Protein AF-A0A1B6MMF2-F1 (afdb_monomer)

Secondary structure (DSSP, 8-state):
-TTSBPPHHHHHHHHH---HHHHHHHHHTGGG-S-----PPP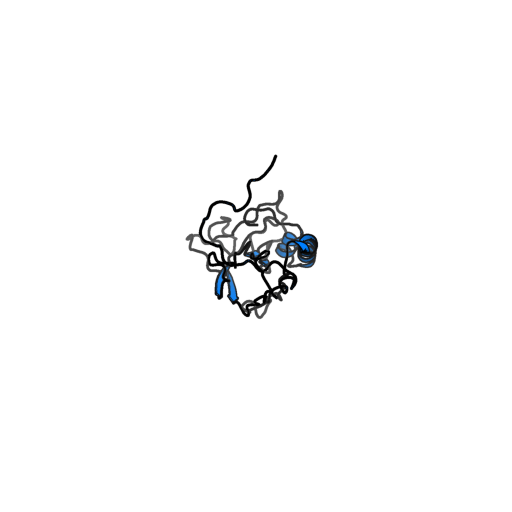-TT-TT----------SSS-EEEEEEE-SS-SSEEEEEEEEE-B-TTS-B--EEEEEE--EE-SSB---STTPPP-B-SSPPBPEE-BTTBS--TTSTT--TT-PPPPPSEEEEEE---------------SS----PPPPP----SS----

pLDDT: mean 89.86, std 12.4, range [49.12, 98.06]

Structure (mmCIF, N/CA/C/O backbone):
data_AF-A0A1B6MMF2-F1
#
_entry.id   AF-A0A1B6MMF2-F1
#
loop_
_atom_site.group_PDB
_atom_site.id
_atom_site.type_symbol
_atom_site.label_atom_id
_atom_site.label_alt_id
_atom_site.label_comp_id
_atom_site.label_asym_id
_atom_site.label_entity_id
_atom_site.label_seq_id
_atom_site.pdbx_PDB_ins_code
_atom_site.Cartn_x
_atom_site.Cartn_y
_atom_site.Cartn_z
_atom_site.occupancy
_atom_site.B_iso_or_equiv
_atom_site.auth_seq_id
_atom_site.auth_comp_id
_atom_site.auth_asym_id
_atom_site.auth_atom_id
_atom_site.pdbx_PDB_model_num
ATOM 1 N N . GLU A 1 1 ? -2.739 8.232 -0.745 1.00 89.31 1 GLU A N 1
ATOM 2 C CA . GLU A 1 1 ? -4.064 7.895 -1.320 1.00 89.31 1 GLU A CA 1
ATOM 3 C C . GLU A 1 1 ? -3.919 7.574 -2.804 1.00 89.31 1 GLU A C 1
ATOM 5 O O . GLU A 1 1 ? -2.879 7.888 -3.377 1.00 89.31 1 GLU A O 1
ATOM 10 N N . TYR A 1 2 ? -4.913 6.936 -3.425 1.00 92.19 2 TYR A N 1
ATOM 11 C CA . TYR A 1 2 ? -4.865 6.640 -4.862 1.00 92.19 2 TYR A CA 1
ATOM 12 C C . TYR A 1 2 ? -4.842 7.933 -5.686 1.00 92.19 2 TYR A C 1
ATOM 14 O O . TYR A 1 2 ? -5.643 8.829 -5.440 1.00 92.19 2 TYR A O 1
ATOM 22 N N . GLY A 1 3 ? -3.925 8.040 -6.651 1.00 94.31 3 GLY A N 1
ATOM 23 C CA . GLY A 1 3 ? -3.745 9.255 -7.452 1.00 94.31 3 GLY A CA 1
ATOM 24 C C . GLY A 1 3 ? -3.096 10.432 -6.710 1.00 94.31 3 GLY A C 1
ATOM 25 O O . GLY A 1 3 ? -2.927 11.494 -7.310 1.00 94.31 3 GLY A O 1
ATOM 26 N N . GLY A 1 4 ? -2.733 10.263 -5.435 1.00 96.25 4 GLY A N 1
ATOM 27 C CA . GLY A 1 4 ? -1.948 11.234 -4.674 1.00 96.25 4 GLY A CA 1
ATOM 28 C C . GLY A 1 4 ? -0.447 11.107 -4.945 1.00 96.25 4 GLY A C 1
ATOM 29 O O . GLY A 1 4 ? -0.007 10.194 -5.642 1.00 96.25 4 GLY A O 1
ATOM 30 N N . ILE A 1 5 ? 0.337 12.014 -4.367 1.00 97.56 5 ILE A N 1
ATOM 31 C CA . ILE A 1 5 ? 1.804 11.946 -4.368 1.00 97.56 5 ILE A CA 1
ATOM 32 C C . ILE A 1 5 ? 2.265 11.103 -3.173 1.00 97.56 5 ILE A C 1
ATOM 34 O O . ILE A 1 5 ? 1.681 11.195 -2.088 1.00 97.56 5 ILE A O 1
ATOM 38 N N . ALA A 1 6 ? 3.278 10.256 -3.362 1.00 97.56 6 ALA A N 1
ATOM 39 C CA . ALA A 1 6 ? 3.829 9.460 -2.270 1.00 97.56 6 ALA A CA 1
ATOM 40 C C . ALA A 1 6 ? 4.590 10.348 -1.271 1.00 97.56 6 ALA A C 1
ATOM 42 O O . ALA A 1 6 ? 5.395 11.184 -1.681 1.00 97.56 6 ALA A O 1
ATOM 43 N N . SER A 1 7 ? 4.349 10.154 0.033 1.00 97.62 7 SER A N 1
ATOM 44 C CA . SER A 1 7 ? 5.174 10.770 1.080 1.00 97.62 7 SER A CA 1
ATOM 45 C C . SER A 1 7 ? 6.604 10.236 1.020 1.00 97.62 7 SER A C 1
ATOM 47 O O . SER A 1 7 ? 6.851 9.170 0.450 1.00 97.62 7 SER A O 1
ATOM 49 N N . GLU A 1 8 ? 7.544 10.929 1.658 1.00 97.19 8 GLU A N 1
ATOM 50 C CA . GLU A 1 8 ? 8.933 10.463 1.722 1.00 97.19 8 GLU A CA 1
ATOM 51 C C . GLU A 1 8 ? 9.029 9.107 2.445 1.00 97.19 8 GLU A C 1
ATOM 53 O O . GLU A 1 8 ? 9.745 8.201 2.014 1.00 97.19 8 GLU A O 1
ATOM 58 N N . GLY A 1 9 ? 8.227 8.898 3.495 1.00 97.75 9 GLY A N 1
ATOM 59 C CA . GLY A 1 9 ? 8.100 7.601 4.149 1.00 97.75 9 GLY A CA 1
ATOM 60 C C . GLY A 1 9 ? 7.601 6.500 3.215 1.00 97.75 9 GLY A C 1
ATOM 61 O O . GLY A 1 9 ? 8.144 5.394 3.239 1.00 97.75 9 GLY A O 1
ATOM 62 N N . LEU A 1 10 ? 6.601 6.786 2.375 1.00 97.81 10 LEU A N 1
ATOM 63 C CA . LEU A 1 10 ? 6.088 5.821 1.403 1.00 97.81 10 LEU A CA 1
ATOM 64 C C . LEU A 1 10 ? 7.107 5.531 0.294 1.00 97.81 10 LEU A C 1
ATOM 66 O O . LEU A 1 10 ? 7.280 4.367 -0.061 1.00 97.81 10 LEU A O 1
ATOM 70 N N . ARG A 1 11 ? 7.825 6.548 -0.189 1.00 97.56 11 ARG A N 1
ATOM 71 C CA . ARG A 1 11 ? 8.933 6.396 -1.141 1.00 97.56 11 ARG A CA 1
ATOM 72 C C . ARG A 1 11 ? 9.997 5.432 -0.619 1.00 97.56 11 ARG A C 1
ATOM 74 O O . ARG A 1 11 ? 10.358 4.476 -1.295 1.00 97.56 11 ARG A O 1
ATOM 81 N N . HIS A 1 12 ? 10.441 5.610 0.626 1.00 97.56 12 HIS A N 1
ATOM 82 C CA . HIS A 1 12 ? 11.421 4.712 1.241 1.00 97.56 12 HIS A CA 1
ATOM 83 C C . HIS A 1 12 ? 10.936 3.264 1.388 1.00 97.56 12 HIS A C 1
ATOM 85 O O . HIS A 1 12 ? 11.752 2.336 1.341 1.00 97.56 12 HIS A O 1
ATOM 91 N N . VAL A 1 13 ? 9.631 3.058 1.580 1.00 97.62 13 VAL A N 1
ATOM 92 C CA . VAL A 1 13 ? 9.039 1.717 1.571 1.00 97.62 13 VAL A CA 1
ATOM 93 C C . VAL A 1 13 ? 9.035 1.144 0.159 1.00 97.62 13 VAL A C 1
ATOM 95 O O . VAL A 1 13 ? 9.402 -0.013 0.012 1.00 97.62 13 VAL A O 1
ATOM 98 N N . ALA A 1 14 ? 8.647 1.930 -0.844 1.00 97.69 14 ALA A N 1
ATOM 99 C CA . ALA A 1 14 ? 8.528 1.496 -2.233 1.00 97.69 14 ALA A CA 1
ATOM 100 C C . ALA A 1 14 ? 9.880 1.151 -2.882 1.00 97.69 14 ALA A C 1
ATOM 102 O O . ALA A 1 14 ? 9.973 0.132 -3.550 1.00 97.69 14 ALA A O 1
ATOM 103 N N . GLU A 1 15 ? 10.919 1.956 -2.644 1.00 97.06 15 GLU A N 1
ATOM 104 C CA . GLU A 1 15 ? 12.233 1.785 -3.289 1.00 97.06 15 GLU A CA 1
ATOM 105 C C . GLU A 1 15 ? 13.172 0.842 -2.515 1.00 97.06 15 GLU A C 1
ATOM 107 O O . GLU A 1 15 ? 14.072 0.227 -3.082 1.00 97.06 15 GLU A O 1
ATOM 112 N N . ARG A 1 16 ? 13.050 0.777 -1.179 1.00 95.19 16 ARG A N 1
ATOM 113 C CA . ARG A 1 16 ? 14.058 0.116 -0.316 1.00 95.19 16 ARG A CA 1
ATOM 114 C C . ARG A 1 16 ? 13.482 -0.835 0.725 1.00 95.19 16 ARG A C 1
ATOM 116 O O . ARG A 1 16 ? 14.239 -1.413 1.505 1.00 95.19 16 ARG A O 1
ATOM 123 N N . GLY A 1 17 ? 12.160 -0.923 0.843 1.00 95.12 17 GLY A N 1
ATOM 124 C CA . GLY A 1 17 ? 11.493 -1.719 1.875 1.00 95.12 17 GLY A CA 1
ATOM 125 C C . GLY A 1 17 ? 11.699 -1.188 3.299 1.00 95.12 17 GLY A C 1
ATOM 126 O O . GLY A 1 17 ? 11.394 -1.881 4.272 1.00 95.12 17 GLY A O 1
ATOM 127 N N . SER A 1 18 ? 12.221 0.034 3.459 1.00 96.00 18 SER A N 1
ATOM 128 C CA . SER A 1 18 ? 12.525 0.617 4.768 1.00 96.00 18 SER A CA 1
ATOM 129 C C . SER A 1 18 ? 11.293 1.295 5.362 1.00 96.00 18 SER A C 1
ATOM 131 O O . SER A 1 18 ? 10.867 2.352 4.908 1.00 96.00 18 SER A O 1
ATOM 133 N N . THR A 1 19 ? 10.741 0.730 6.438 1.00 96.06 19 THR A N 1
ATOM 134 C CA . THR A 1 19 ? 9.525 1.255 7.090 1.00 96.06 19 THR A CA 1
ATOM 135 C C . THR A 1 19 ? 9.792 2.344 8.126 1.00 96.06 19 THR A C 1
ATOM 137 O O . THR A 1 19 ? 8.852 2.934 8.652 1.00 96.06 19 THR A O 1
ATOM 140 N N . ARG A 1 20 ? 11.059 2.632 8.454 1.00 96.19 20 ARG A N 1
ATOM 141 C CA . ARG A 1 20 ? 11.416 3.493 9.594 1.00 96.19 20 ARG A CA 1
ATOM 142 C C . ARG A 1 20 ? 10.854 4.910 9.472 1.00 96.19 20 ARG A C 1
ATOM 144 O O . ARG A 1 20 ? 10.406 5.461 10.473 1.00 96.19 20 ARG A O 1
ATOM 151 N N . MET A 1 21 ? 10.910 5.503 8.279 1.00 97.50 21 MET A N 1
ATOM 152 C CA . MET A 1 21 ? 10.415 6.865 8.073 1.00 97.50 21 MET A CA 1
ATOM 153 C C . MET A 1 21 ? 8.887 6.905 8.071 1.00 97.50 21 MET A C 1
ATOM 155 O O . MET A 1 21 ? 8.316 7.703 8.807 1.00 97.50 21 MET A O 1
ATOM 159 N N . LEU A 1 22 ? 8.234 5.979 7.361 1.00 97.25 22 LEU A N 1
ATOM 160 C CA . LEU A 1 22 ? 6.774 5.866 7.369 1.00 97.25 22 LEU A CA 1
ATOM 161 C C . LEU A 1 22 ? 6.225 5.634 8.786 1.00 97.25 22 LEU A C 1
ATOM 163 O O . LEU A 1 22 ? 5.238 6.237 9.183 1.00 97.25 22 LEU A O 1
ATOM 167 N N . GLU A 1 23 ? 6.891 4.813 9.600 1.00 96.50 23 GLU A N 1
ATOM 168 C CA . GLU A 1 23 ? 6.517 4.627 11.007 1.00 96.50 23 GLU A CA 1
ATOM 169 C C . GLU A 1 23 ? 6.615 5.923 11.825 1.00 96.50 23 GLU A C 1
ATOM 171 O O . GLU A 1 23 ? 5.820 6.116 12.743 1.00 96.50 23 GLU A O 1
ATOM 176 N N . SER A 1 24 ? 7.570 6.804 11.518 1.00 97.38 24 SER A N 1
ATOM 177 C CA . SER A 1 24 ? 7.674 8.120 12.158 1.00 97.38 24 SER A CA 1
ATOM 178 C C . SER A 1 24 ? 6.546 9.054 11.716 1.00 97.38 24 SER A C 1
ATOM 180 O O . SER A 1 24 ? 5.945 9.689 12.577 1.00 97.38 24 SER A O 1
ATOM 182 N N . GLU A 1 25 ? 6.208 9.078 10.421 1.00 97.50 25 GLU A N 1
ATOM 183 C CA . GLU A 1 25 ? 5.071 9.844 9.877 1.00 97.50 25 GLU A CA 1
ATOM 184 C C . GLU A 1 25 ? 3.736 9.394 10.501 1.00 97.50 25 GLU A C 1
ATOM 186 O O . GLU A 1 25 ? 2.902 10.205 10.900 1.00 97.50 25 GLU A O 1
ATOM 191 N N . LEU A 1 26 ? 3.543 8.083 10.677 1.00 96.69 26 LEU A N 1
ATOM 192 C CA . LEU A 1 26 ? 2.351 7.549 11.341 1.00 96.69 26 LEU A CA 1
ATOM 193 C C . LEU A 1 26 ? 2.325 7.876 12.841 1.00 96.69 26 LEU A C 1
ATOM 195 O O . LEU A 1 26 ? 1.259 8.061 13.420 1.00 96.69 26 LEU A O 1
ATOM 199 N N . LYS A 1 27 ? 3.483 7.950 13.505 1.00 96.19 27 LYS A N 1
ATOM 200 C CA . LYS A 1 27 ? 3.549 8.337 14.923 1.00 96.19 27 LYS A CA 1
ATOM 201 C C . LYS A 1 27 ? 3.261 9.821 15.135 1.00 96.19 27 LYS A C 1
ATOM 203 O O . LYS A 1 27 ? 2.644 10.151 16.148 1.00 96.19 27 LYS A O 1
ATOM 208 N N . SER A 1 28 ? 3.668 10.700 14.215 1.00 96.88 28 SER A N 1
ATOM 209 C CA . SER A 1 28 ? 3.292 12.118 14.295 1.00 96.88 28 SER A CA 1
ATOM 210 C C . SER A 1 28 ? 1.781 12.312 14.181 1.00 96.88 28 SER A C 1
ATOM 212 O O . SER A 1 28 ? 1.234 13.154 14.880 1.00 96.88 28 SER A O 1
ATOM 214 N N . GLU A 1 29 ? 1.097 11.449 13.427 1.00 95.19 29 GLU A N 1
ATOM 215 C CA . GLU A 1 29 ? -0.366 11.439 13.280 1.00 95.19 29 GLU A CA 1
ATOM 216 C C . GLU A 1 29 ? -1.082 10.520 14.289 1.00 95.19 29 GLU A C 1
ATOM 218 O O . GLU A 1 29 ? -2.206 10.067 14.062 1.00 95.19 29 GLU A O 1
ATOM 223 N N . SER A 1 30 ? -0.449 10.225 15.430 1.00 92.50 30 SER A N 1
ATOM 224 C CA . SER A 1 30 ? -0.979 9.274 16.422 1.00 92.50 30 SER A CA 1
ATOM 225 C C . SER A 1 30 ? -2.359 9.634 16.982 1.00 92.50 30 SER A C 1
ATOM 227 O O . SER A 1 30 ? -3.093 8.734 17.382 1.00 92.50 30 SER A O 1
ATOM 229 N N . SER A 1 31 ? -2.753 10.912 16.976 1.00 93.81 31 SER A N 1
ATOM 230 C CA . SER A 1 31 ? -4.104 11.340 17.367 1.00 93.81 31 SER A CA 1
ATOM 231 C C . SER A 1 31 ? -5.193 10.839 16.419 1.00 93.81 31 SER A C 1
ATOM 233 O O . SER A 1 31 ? -6.324 10.645 16.848 1.00 93.81 31 SER A O 1
ATOM 235 N N . ASN A 1 32 ? -4.846 10.628 15.148 1.00 94.88 32 ASN A N 1
ATOM 236 C CA . ASN A 1 32 ? -5.744 10.185 14.082 1.00 94.88 32 ASN A CA 1
ATOM 237 C C . ASN A 1 32 ? -5.636 8.672 13.829 1.00 94.88 32 ASN A C 1
ATOM 239 O O . ASN A 1 32 ? -6.287 8.136 12.932 1.00 94.88 32 ASN A O 1
ATOM 243 N N . ILE A 1 33 ? -4.775 7.969 14.575 1.00 96.12 33 ILE A N 1
ATOM 244 C CA . ILE A 1 33 ? -4.428 6.572 14.322 1.00 96.12 33 ILE A CA 1
ATOM 245 C C . ILE A 1 33 ? -4.616 5.751 15.590 1.00 96.12 33 ILE A C 1
ATOM 247 O O . ILE A 1 33 ? -3.871 5.848 16.562 1.00 96.12 33 ILE A O 1
ATOM 251 N N . ARG A 1 34 ? -5.567 4.816 15.537 1.00 95.31 34 ARG A N 1
ATOM 252 C CA . ARG A 1 34 ? -5.832 3.914 16.660 1.00 95.31 34 ARG A CA 1
ATOM 253 C C . ARG A 1 34 ? -4.777 2.831 16.849 1.00 95.31 34 ARG A C 1
ATOM 255 O O . ARG A 1 34 ? -4.515 2.420 17.983 1.00 95.31 34 ARG A O 1
ATOM 262 N N . THR A 1 35 ? -4.273 2.262 15.756 1.00 96.56 35 THR A N 1
ATOM 263 C CA . THR A 1 35 ? -3.307 1.155 15.764 1.00 96.56 35 THR A CA 1
ATOM 264 C C . THR A 1 35 ? -2.405 1.236 14.538 1.00 96.56 35 THR A C 1
ATOM 266 O O . THR A 1 35 ? -2.896 1.274 13.414 1.00 96.56 35 THR A O 1
ATOM 269 N N . ILE A 1 36 ? -1.089 1.190 14.753 1.00 96.75 36 ILE A N 1
ATOM 270 C CA . ILE A 1 36 ? -0.102 1.031 13.679 1.00 96.75 36 ILE A CA 1
ATOM 271 C C . ILE A 1 36 ? 0.035 -0.462 13.366 1.00 96.75 36 ILE A C 1
ATOM 273 O O . ILE A 1 36 ? 0.349 -1.263 14.249 1.00 96.75 36 ILE A O 1
ATOM 277 N N . ILE A 1 37 ? -0.208 -0.839 12.111 1.00 96.81 37 ILE A N 1
ATOM 278 C CA . ILE A 1 37 ? -0.128 -2.226 11.646 1.00 96.81 37 ILE A CA 1
ATOM 279 C C . ILE A 1 37 ? 1.298 -2.507 11.176 1.00 96.81 37 ILE A C 1
ATOM 281 O O . ILE A 1 37 ? 1.807 -1.82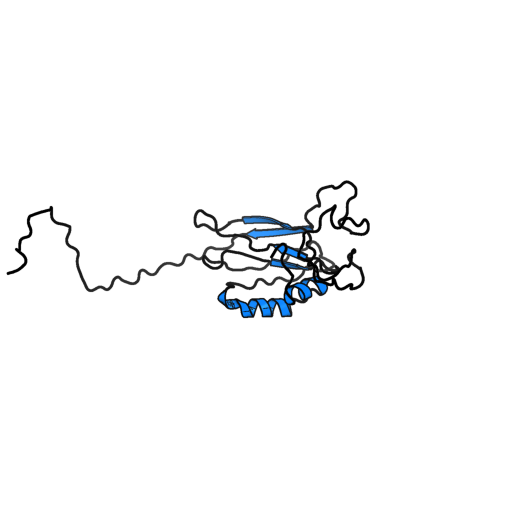8 10.289 1.00 96.81 37 ILE A O 1
ATOM 285 N N . LYS A 1 38 ? 1.933 -3.534 11.744 1.00 95.62 38 LYS A N 1
ATOM 286 C CA . LYS A 1 38 ? 3.252 -4.004 11.314 1.00 95.62 38 LYS A CA 1
ATOM 287 C C . LYS A 1 38 ? 3.267 -5.523 11.254 1.00 95.62 38 LYS A C 1
ATOM 289 O O . LYS A 1 38 ? 2.927 -6.189 12.229 1.00 95.62 38 LYS A O 1
ATOM 294 N N . ALA A 1 39 ? 3.676 -6.055 10.111 1.00 95.19 39 ALA A N 1
ATOM 295 C CA . ALA A 1 39 ? 3.834 -7.482 9.870 1.00 95.19 39 ALA A CA 1
ATOM 296 C C . ALA A 1 39 ? 5.253 -7.758 9.361 1.00 95.19 39 ALA A C 1
ATOM 298 O O . ALA A 1 39 ? 5.932 -6.856 8.868 1.00 95.19 39 ALA A O 1
ATOM 299 N N . ARG A 1 40 ? 5.723 -9.002 9.490 1.00 92.88 40 ARG A N 1
ATOM 300 C CA . ARG A 1 40 ? 7.006 -9.397 8.891 1.00 92.88 40 ARG A CA 1
ATOM 301 C C . ARG A 1 40 ? 6.856 -9.489 7.375 1.00 92.88 40 ARG A C 1
ATOM 303 O O . ARG A 1 40 ? 5.839 -10.000 6.906 1.00 92.88 40 ARG A O 1
ATOM 310 N N . GLY A 1 41 ? 7.866 -9.026 6.642 1.00 90.62 41 GLY A N 1
ATOM 311 C CA . GLY A 1 41 ? 7.945 -9.215 5.196 1.00 90.62 41 GLY A CA 1
ATOM 312 C C . GLY A 1 41 ? 8.004 -10.697 4.825 1.00 90.62 41 GLY A C 1
ATOM 313 O O . GLY A 1 41 ? 8.432 -11.535 5.623 1.00 90.62 41 GLY A O 1
ATOM 314 N N . ILE A 1 42 ? 7.547 -11.008 3.618 1.00 92.44 42 ILE A N 1
ATOM 315 C CA . ILE A 1 42 ? 7.628 -12.343 3.029 1.00 92.44 42 ILE A CA 1
ATOM 316 C C . ILE A 1 42 ? 8.822 -12.323 2.075 1.00 92.44 42 ILE A C 1
ATOM 318 O O . ILE A 1 42 ? 8.864 -11.489 1.177 1.00 92.44 42 ILE A O 1
AT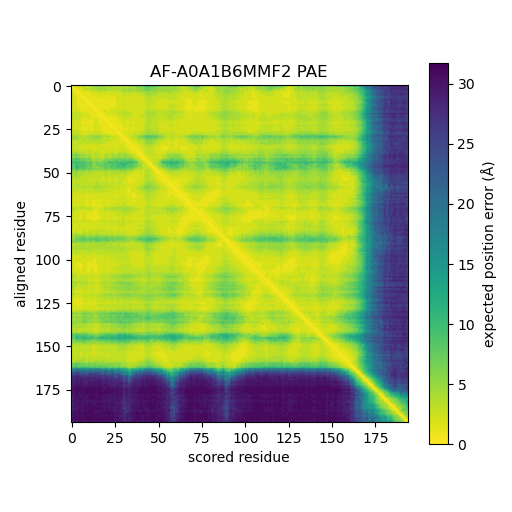OM 322 N N . SER A 1 43 ? 9.793 -13.210 2.278 1.00 88.94 43 SER A N 1
ATOM 323 C CA . SER A 1 43 ? 11.036 -13.236 1.503 1.00 88.94 43 SER A CA 1
ATOM 324 C C . SER A 1 43 ? 11.371 -14.642 1.008 1.00 88.94 43 SER A C 1
ATOM 326 O O . SER A 1 43 ? 10.843 -15.647 1.499 1.00 88.94 43 SER A O 1
ATOM 328 N N . TYR A 1 44 ? 12.270 -14.715 0.023 1.00 85.69 44 TYR A N 1
ATOM 329 C CA . TYR A 1 44 ? 12.835 -15.974 -0.460 1.00 85.69 44 TYR A CA 1
ATOM 330 C C . TYR A 1 44 ? 13.412 -16.801 0.710 1.00 85.69 44 TYR A C 1
ATOM 332 O O . TYR A 1 44 ? 14.063 -16.228 1.589 1.00 85.69 44 TYR A O 1
ATOM 340 N N . PRO A 1 45 ? 13.188 -18.132 0.756 1.00 85.69 45 PRO A N 1
ATOM 341 C CA . PRO A 1 45 ? 12.582 -18.990 -0.277 1.00 85.69 45 PRO A CA 1
ATOM 342 C C . PRO A 1 45 ? 11.045 -19.062 -0.262 1.00 85.69 45 PRO A C 1
ATOM 344 O O . PRO A 1 45 ? 10.444 -19.565 -1.207 1.00 85.69 45 PRO A O 1
ATOM 347 N N . ASN A 1 46 ? 10.384 -18.539 0.772 1.00 87.75 46 ASN A N 1
ATOM 348 C CA . ASN A 1 46 ? 8.944 -18.709 0.988 1.00 87.75 46 ASN A CA 1
ATOM 349 C C . ASN A 1 46 ? 8.128 -17.516 0.475 1.00 87.75 46 ASN A C 1
ATOM 351 O O . ASN A 1 46 ? 7.309 -16.961 1.205 1.00 87.75 46 ASN A O 1
ATOM 355 N N . VAL A 1 47 ? 8.318 -17.136 -0.791 1.00 82.81 47 VAL A N 1
ATOM 356 C CA . VAL A 1 47 ? 7.658 -15.964 -1.408 1.00 82.81 47 VAL A CA 1
ATOM 357 C C . VAL A 1 47 ? 6.127 -16.073 -1.485 1.00 82.81 47 VAL A C 1
ATOM 359 O O . VAL A 1 47 ? 5.435 -15.063 -1.512 1.00 82.81 47 VAL A O 1
ATOM 362 N N . THR A 1 48 ? 5.575 -17.291 -1.456 1.00 87.25 48 THR A N 1
ATOM 363 C CA . THR A 1 48 ? 4.123 -17.561 -1.406 1.00 87.25 48 THR A CA 1
ATOM 364 C C . THR A 1 48 ? 3.589 -17.737 0.020 1.00 87.25 48 THR A C 1
ATOM 366 O O . THR A 1 48 ? 2.453 -18.177 0.222 1.00 87.25 48 THR A O 1
ATOM 369 N N . GLY A 1 49 ? 4.416 -17.423 1.021 1.00 91.62 49 GLY A N 1
ATOM 370 C CA . GLY A 1 49 ? 4.067 -17.505 2.430 1.00 91.62 49 GLY A CA 1
ATOM 371 C C . GLY A 1 49 ? 2.929 -16.565 2.826 1.00 91.62 49 GLY A C 1
ATOM 372 O O . GLY A 1 49 ? 2.416 -15.765 2.045 1.00 91.62 49 GLY A O 1
ATOM 373 N N . LYS A 1 50 ? 2.523 -16.663 4.090 1.00 93.19 50 LYS A N 1
ATOM 374 C CA . LYS A 1 50 ? 1.532 -15.767 4.689 1.00 93.19 50 LYS A CA 1
ATOM 375 C C . LYS A 1 50 ? 2.177 -15.016 5.838 1.00 93.19 50 LYS A C 1
ATOM 377 O O . LYS A 1 50 ? 2.910 -15.598 6.633 1.00 93.19 50 LYS A O 1
ATOM 382 N N . THR A 1 51 ? 1.843 -13.742 5.947 1.00 95.12 51 THR A N 1
ATOM 383 C CA . THR A 1 51 ? 2.149 -12.915 7.110 1.00 95.12 51 THR A CA 1
ATOM 384 C C . THR A 1 51 ? 0.844 -12.369 7.666 1.00 95.12 51 THR A C 1
ATOM 386 O O . THR A 1 51 ? -0.144 -12.246 6.938 1.00 95.12 51 THR A O 1
ATOM 389 N N . PHE A 1 52 ? 0.811 -12.089 8.961 1.00 96.00 52 PHE A N 1
ATOM 390 C CA . PHE A 1 52 ? -0.374 -11.555 9.613 1.00 96.00 52 PHE A CA 1
ATOM 391 C C . PHE A 1 52 ? 0.018 -10.544 10.683 1.00 96.00 52 PHE A C 1
ATOM 393 O O . PHE A 1 52 ? 1.114 -10.580 11.241 1.00 96.00 52 PHE A O 1
ATOM 400 N N . ALA A 1 53 ? -0.916 -9.650 10.970 1.00 96.94 53 ALA A N 1
ATOM 401 C CA . ALA A 1 53 ? -0.865 -8.735 12.091 1.00 96.94 53 ALA A CA 1
ATOM 402 C C . ALA A 1 53 ? -2.280 -8.590 12.648 1.00 96.94 53 ALA A C 1
ATOM 404 O O . ALA A 1 53 ? -3.266 -8.740 11.924 1.00 96.94 53 ALA A O 1
ATOM 405 N N . VAL A 1 54 ? -2.374 -8.300 13.940 1.00 96.69 54 VAL A N 1
ATOM 406 C CA . VAL A 1 54 ? -3.646 -8.022 14.605 1.00 96.69 54 VAL A CA 1
ATOM 407 C C . VAL A 1 54 ? -3.698 -6.535 14.897 1.00 96.69 54 VAL A C 1
ATOM 409 O O . VAL A 1 54 ? -2.748 -5.971 15.437 1.00 96.69 54 VAL A O 1
ATOM 412 N N . PHE A 1 55 ? -4.814 -5.907 14.555 1.00 96.81 55 PHE A N 1
ATOM 413 C CA . PHE A 1 55 ? -5.048 -4.494 14.802 1.00 96.81 55 PHE A CA 1
ATOM 414 C C . PHE A 1 55 ? -6.439 -4.273 15.387 1.00 96.81 55 PHE A C 1
ATOM 416 O O . PHE A 1 55 ? -7.285 -5.169 15.364 1.00 96.81 55 PHE A O 1
ATOM 423 N N . ARG A 1 56 ? -6.654 -3.091 15.966 1.00 95.88 56 ARG A N 1
ATOM 424 C CA . ARG A 1 56 ? -7.943 -2.685 16.526 1.00 95.88 56 ARG A CA 1
ATOM 425 C C . ARG A 1 56 ? -8.465 -1.470 15.777 1.00 95.88 56 ARG A C 1
ATOM 427 O O . ARG A 1 56 ? -7.693 -0.578 15.437 1.00 95.88 56 ARG A O 1
ATOM 434 N N . VAL A 1 57 ? -9.774 -1.451 15.587 1.00 95.38 57 VAL A N 1
ATOM 435 C CA . VAL A 1 57 ? -10.538 -0.333 15.031 1.00 95.38 57 VAL A CA 1
ATOM 436 C C . VAL A 1 57 ? -11.664 0.020 15.987 1.00 95.38 57 VAL A C 1
ATOM 438 O O . VAL A 1 57 ? -12.062 -0.800 16.819 1.00 95.38 57 VAL A O 1
ATOM 441 N N . ASP A 1 58 ? -12.143 1.250 15.891 1.00 93.81 58 ASP A N 1
ATOM 442 C CA . ASP A 1 58 ? -13.272 1.751 16.665 1.00 93.81 58 ASP A CA 1
ATOM 443 C C . ASP A 1 58 ? -14.125 2.690 15.807 1.00 93.81 58 ASP A C 1
ATOM 445 O O . ASP A 1 58 ? -13.806 2.957 14.652 1.00 93.81 58 ASP A O 1
ATOM 449 N N . LYS A 1 59 ? -15.233 3.182 16.367 1.00 92.25 59 LYS A N 1
ATOM 450 C CA . LYS A 1 59 ? -16.190 4.026 15.641 1.00 92.25 59 LYS A CA 1
ATOM 451 C C . LYS A 1 59 ? -15.565 5.311 15.073 1.00 92.25 59 LYS A C 1
ATOM 453 O O . LYS A 1 59 ? -16.090 5.831 14.098 1.00 92.25 59 LYS A O 1
ATOM 458 N N . GLN A 1 60 ? -14.495 5.831 15.676 1.00 93.50 60 GLN A N 1
ATOM 459 C CA . GLN A 1 60 ? -13.798 7.025 15.186 1.00 93.50 60 GLN A CA 1
ATOM 460 C C . GLN A 1 60 ? -12.731 6.651 14.146 1.00 93.50 60 GLN A C 1
ATOM 462 O O . GLN A 1 60 ? -12.586 7.327 13.136 1.00 93.50 60 GLN A O 1
ATOM 467 N N . HIS A 1 61 ? -12.040 5.531 14.353 1.00 95.94 61 HIS A N 1
ATOM 468 C CA . HIS A 1 61 ? -10.963 5.019 13.508 1.00 95.94 61 HIS A CA 1
ATOM 469 C C . HIS A 1 61 ? -11.406 3.730 12.810 1.00 95.94 61 HIS A C 1
ATOM 471 O O . HIS A 1 61 ? -10.938 2.631 13.125 1.00 95.94 61 HIS A O 1
ATOM 477 N N . HIS A 1 62 ? -12.364 3.867 11.895 1.00 96.12 62 HIS A N 1
ATOM 478 C CA . HIS A 1 62 ? -13.039 2.747 11.231 1.00 96.12 62 HIS A CA 1
ATOM 479 C C . HIS A 1 62 ? -12.416 2.359 9.877 1.00 96.12 62 HIS A C 1
ATOM 481 O O . HIS A 1 62 ? -12.715 1.292 9.336 1.00 96.12 62 HIS A O 1
ATOM 487 N N . LEU A 1 63 ? -11.515 3.198 9.357 1.00 97.25 63 LEU A N 1
ATOM 488 C CA . LEU A 1 63 ? -10.781 2.961 8.118 1.00 97.25 63 LEU A CA 1
ATOM 489 C C . LEU A 1 63 ? -9.465 2.224 8.377 1.00 97.25 63 LEU A C 1
ATOM 491 O O . LEU A 1 63 ? -8.775 2.468 9.367 1.00 97.25 63 LEU A O 1
ATOM 495 N N . MET A 1 64 ? -9.076 1.363 7.440 1.00 96.94 64 MET A N 1
ATOM 496 C CA . MET A 1 64 ? -7.791 0.667 7.458 1.00 96.94 64 MET A CA 1
ATOM 497 C C . MET A 1 64 ? -7.015 0.917 6.164 1.00 96.94 64 MET A C 1
ATOM 499 O O . MET A 1 64 ? -7.564 0.829 5.067 1.00 96.94 64 MET A O 1
ATOM 503 N N . SER A 1 65 ? -5.721 1.208 6.296 1.00 97.38 65 SER A N 1
ATOM 504 C CA . SER A 1 65 ? -4.791 1.284 5.168 1.00 97.38 65 SER A CA 1
ATOM 505 C C . SER A 1 65 ? -3.575 0.404 5.431 1.00 97.38 65 SER A C 1
ATOM 507 O O . SER A 1 65 ? -3.126 0.282 6.571 1.00 97.38 65 SER A O 1
ATOM 509 N N . LEU A 1 66 ? -3.037 -0.201 4.376 1.00 96.44 66 LEU A N 1
ATOM 510 C CA . LEU A 1 66 ? -1.829 -1.019 4.430 1.00 96.44 66 LEU A CA 1
ATOM 511 C C . LEU A 1 66 ? -1.051 -0.902 3.123 1.00 96.44 66 LEU A C 1
ATOM 513 O O . LEU A 1 66 ? -1.644 -0.727 2.057 1.00 96.44 66 LEU A O 1
ATOM 517 N N . VAL A 1 67 ? 0.263 -1.070 3.205 1.00 97.38 67 VAL A N 1
ATOM 518 C CA . VAL A 1 67 ? 1.157 -1.097 2.048 1.00 97.38 67 VAL A CA 1
ATOM 519 C C . VAL A 1 67 ? 2.290 -2.096 2.276 1.00 97.38 67 VAL A C 1
ATOM 521 O O . VAL A 1 67 ? 2.708 -2.317 3.412 1.00 97.38 67 VAL A O 1
ATOM 524 N N . SER A 1 68 ? 2.772 -2.708 1.198 1.00 96.69 68 SER A N 1
ATOM 525 C CA . SER A 1 68 ? 3.965 -3.549 1.154 1.00 96.69 68 SER A CA 1
ATOM 526 C C . SER A 1 68 ? 4.681 -3.341 -0.173 1.00 96.69 68 SER A C 1
ATOM 528 O O . SER A 1 68 ? 4.030 -3.265 -1.213 1.00 96.69 68 SER A O 1
ATOM 530 N N . MET A 1 69 ? 6.009 -3.304 -0.135 1.00 96.88 69 MET A N 1
ATOM 531 C CA . MET A 1 69 ? 6.856 -3.320 -1.326 1.00 96.88 69 MET A CA 1
ATOM 532 C C . MET A 1 69 ? 6.759 -4.664 -2.056 1.00 96.88 69 MET A C 1
ATOM 534 O O . MET A 1 69 ? 6.563 -5.706 -1.418 1.00 96.88 69 MET A O 1
ATOM 538 N N . ILE A 1 70 ? 6.922 -4.636 -3.376 1.00 96.25 70 ILE A N 1
ATOM 539 C CA . ILE A 1 70 ? 7.247 -5.801 -4.199 1.00 96.25 70 ILE A CA 1
ATOM 540 C C . ILE A 1 70 ? 8.775 -5.850 -4.330 1.00 96.25 70 ILE A C 1
ATOM 542 O O . ILE A 1 70 ? 9.371 -4.913 -4.844 1.00 96.25 70 ILE A O 1
ATOM 546 N N . ASP A 1 71 ? 9.417 -6.916 -3.854 1.00 93.62 71 ASP A N 1
ATOM 547 C CA . ASP A 1 71 ? 10.883 -7.036 -3.839 1.00 93.62 71 ASP A CA 1
ATOM 548 C C . ASP A 1 71 ? 11.377 -8.122 -4.812 1.00 93.62 71 ASP A C 1
ATOM 550 O O . ASP A 1 71 ? 10.894 -9.259 -4.723 1.00 93.62 71 ASP A O 1
ATOM 554 N N . PRO A 1 72 ? 12.342 -7.836 -5.706 1.00 95.38 72 PRO A N 1
ATOM 555 C CA . PRO A 1 72 ? 12.856 -6.508 -6.060 1.00 95.38 72 PRO A CA 1
ATOM 556 C C . PRO A 1 72 ? 11.872 -5.754 -6.966 1.00 95.38 72 PRO A C 1
ATOM 558 O O . PRO A 1 72 ? 11.141 -6.378 -7.733 1.00 95.38 72 PRO A O 1
ATOM 561 N N . SER A 1 73 ? 11.853 -4.424 -6.908 1.00 97.06 73 SER A N 1
ATOM 562 C CA . SER A 1 73 ? 11.188 -3.565 -7.898 1.00 97.06 73 SER A CA 1
ATOM 563 C C . SER A 1 73 ? 11.742 -2.134 -7.831 1.00 97.06 73 SER A C 1
ATOM 565 O O . SER A 1 73 ? 12.424 -1.821 -6.856 1.00 97.06 73 SER A O 1
ATOM 567 N N . PRO A 1 74 ? 11.472 -1.281 -8.838 1.00 97.50 74 PRO A N 1
ATOM 568 C CA . PRO A 1 74 ? 11.863 0.129 -8.806 1.00 97.50 74 PRO A CA 1
ATOM 569 C C . PRO A 1 74 ? 11.181 0.880 -7.654 1.00 97.50 74 PRO A C 1
ATOM 571 O O . PRO A 1 74 ? 11.839 1.372 -6.744 1.00 97.50 74 PRO A O 1
ATOM 574 N N . ASP A 1 75 ? 9.848 0.906 -7.659 1.00 97.88 75 ASP A N 1
ATOM 575 C CA . ASP A 1 75 ? 9.030 1.568 -6.642 1.00 97.88 75 ASP A CA 1
ATOM 576 C C . ASP A 1 75 ? 7.623 0.942 -6.528 1.00 97.88 75 ASP A C 1
ATOM 578 O O . ASP A 1 75 ? 6.627 1.605 -6.210 1.00 97.88 75 ASP A O 1
ATOM 582 N N . TRP A 1 76 ? 7.504 -0.358 -6.815 1.00 97.94 76 TRP A N 1
ATOM 583 C CA . TRP A 1 76 ? 6.202 -1.009 -6.914 1.00 97.94 76 TRP A CA 1
ATOM 584 C C . TRP A 1 76 ? 5.704 -1.510 -5.561 1.00 97.94 76 TRP A C 1
ATOM 586 O O . TRP A 1 76 ? 6.404 -2.177 -4.793 1.00 97.94 76 TRP A O 1
ATOM 596 N N . ILE A 1 77 ? 4.428 -1.253 -5.291 1.00 98.06 77 ILE A N 1
ATOM 597 C CA . ILE A 1 77 ? 3.770 -1.585 -4.029 1.00 98.06 77 ILE A CA 1
ATOM 598 C C . ILE A 1 77 ? 2.467 -2.352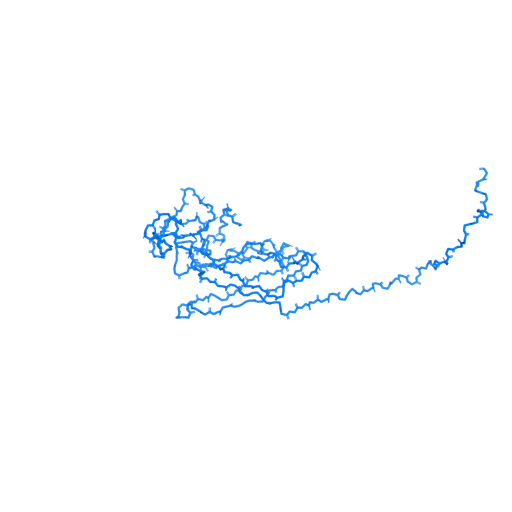 -4.250 1.00 98.06 77 ILE A C 1
ATOM 600 O O . ILE A 1 77 ? 1.793 -2.239 -5.271 1.00 98.06 77 ILE A O 1
ATOM 604 N N . VAL A 1 78 ? 2.059 -3.105 -3.235 1.00 97.44 78 VAL A N 1
ATOM 605 C CA . VAL A 1 78 ? 0.698 -3.623 -3.084 1.00 97.44 78 VAL A CA 1
ATOM 606 C C . VAL A 1 78 ? 0.102 -3.098 -1.792 1.00 97.44 78 VAL A C 1
ATOM 608 O O . VAL A 1 78 ? 0.790 -2.953 -0.783 1.00 97.44 78 VAL A O 1
ATOM 611 N N . GLY A 1 79 ? -1.196 -2.822 -1.793 1.00 96.56 79 GLY A N 1
ATOM 612 C CA . GLY A 1 79 ? -1.829 -2.263 -0.612 1.00 96.56 79 GLY A CA 1
ATOM 613 C C . GLY A 1 79 ? -3.288 -1.910 -0.805 1.00 96.56 79 GLY A C 1
ATOM 614 O O . GLY A 1 79 ? -3.865 -2.075 -1.882 1.00 96.56 79 GLY A O 1
ATOM 615 N N . VAL A 1 80 ? -3.874 -1.414 0.275 1.00 97.25 80 VAL A N 1
ATOM 616 C CA . VAL A 1 80 ? -5.238 -0.896 0.309 1.00 97.25 80 VAL A CA 1
ATOM 617 C C . VAL A 1 80 ? -5.204 0.456 1.004 1.00 97.25 80 VAL A C 1
ATOM 619 O O . VAL A 1 80 ? -4.540 0.605 2.028 1.00 97.25 80 VAL A O 1
ATOM 622 N N . SER A 1 81 ? -5.915 1.434 0.452 1.00 97.19 81 SER A N 1
ATOM 623 C CA . SER A 1 81 ? -6.062 2.763 1.041 1.00 97.19 81 SER A CA 1
ATOM 624 C C . SER A 1 81 ? -7.506 2.963 1.496 1.00 97.19 81 SER A C 1
ATOM 626 O O . SER A 1 81 ? -8.427 2.660 0.740 1.00 97.19 81 SER A O 1
ATOM 628 N N . ALA A 1 82 ? -7.684 3.459 2.724 1.00 96.56 82 ALA A N 1
ATOM 629 C CA . ALA A 1 82 ? -8.967 3.871 3.300 1.00 96.56 82 ALA A CA 1
ATOM 630 C C . ALA A 1 82 ? -10.088 2.812 3.198 1.00 96.56 82 ALA A C 1
ATOM 632 O O . ALA A 1 82 ? -11.220 3.108 2.821 1.00 96.56 82 ALA A O 1
ATOM 633 N N . LEU A 1 83 ? -9.784 1.557 3.537 1.00 97.31 83 LEU A N 1
ATOM 634 C CA . LEU A 1 83 ? -10.776 0.487 3.556 1.00 97.31 83 LEU A CA 1
ATOM 635 C C . LEU A 1 83 ? -11.748 0.659 4.721 1.00 97.31 83 LEU A C 1
ATOM 637 O O . LEU A 1 83 ? -11.355 0.513 5.876 1.00 97.31 83 LEU A O 1
ATOM 641 N N . GLU A 1 84 ? -13.021 0.864 4.399 1.00 97.06 84 GLU A N 1
ATOM 642 C CA . GLU A 1 84 ? -14.108 0.887 5.374 1.00 97.06 84 GLU A CA 1
ATOM 643 C C . GLU A 1 84 ? -14.382 -0.505 5.968 1.00 97.06 84 GLU A C 1
ATOM 645 O O . GLU A 1 84 ? -14.611 -1.479 5.235 1.00 97.06 84 GLU A O 1
ATOM 650 N N . LEU A 1 85 ? -14.364 -0.585 7.302 1.00 96.62 85 LEU A N 1
ATOM 651 C CA . LEU A 1 85 ? -14.671 -1.791 8.078 1.00 96.62 85 LEU A CA 1
ATOM 652 C C . LEU A 1 85 ? -15.966 -1.664 8.896 1.00 96.62 85 LEU A C 1
ATOM 654 O O . LEU A 1 85 ? -16.486 -2.688 9.353 1.00 96.62 85 LEU A O 1
ATOM 658 N N . CYS A 1 86 ? -16.485 -0.447 9.071 1.00 95.69 86 CYS A N 1
ATOM 659 C CA . CYS A 1 86 ? -17.779 -0.176 9.683 1.00 95.69 86 CYS A CA 1
ATOM 660 C C . CYS A 1 86 ? -18.889 -0.268 8.628 1.00 95.69 86 CYS A C 1
ATOM 662 O O . CYS A 1 86 ? -18.809 0.309 7.546 1.00 95.69 86 CYS A O 1
ATOM 664 N N . LEU A 1 87 ? -19.937 -1.026 8.932 1.00 94.25 87 LEU A N 1
ATOM 665 C CA . LEU A 1 87 ? -21.088 -1.210 8.058 1.00 94.25 87 LEU A CA 1
ATOM 666 C C . LEU A 1 87 ? -22.194 -0.206 8.405 1.00 94.25 87 LEU A C 1
ATOM 668 O O . LEU A 1 87 ? -22.323 0.248 9.541 1.00 94.25 87 LEU A O 1
ATOM 672 N N . THR A 1 88 ? -23.055 0.095 7.431 1.00 91.75 88 THR A N 1
ATOM 673 C CA . THR A 1 88 ? -24.171 1.050 7.585 1.00 91.75 88 THR A CA 1
ATOM 674 C C . THR A 1 88 ? -25.188 0.640 8.652 1.0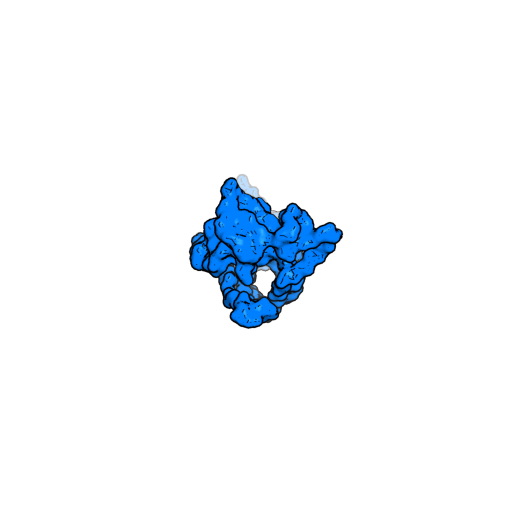0 91.75 88 THR A C 1
ATOM 676 O O . THR A 1 88 ? -25.897 1.486 9.185 1.00 91.75 88 THR A O 1
ATOM 679 N N . ASN A 1 89 ? -25.240 -0.645 9.003 1.00 91.56 89 ASN A N 1
ATOM 680 C CA . ASN A 1 89 ? -26.078 -1.196 10.067 1.00 91.56 89 ASN A CA 1
ATOM 681 C C . ASN A 1 89 ? -25.418 -1.127 11.462 1.00 91.56 89 ASN A C 1
ATOM 683 O O . ASN A 1 89 ? -25.774 -1.912 12.339 1.00 91.56 89 ASN A O 1
ATOM 687 N N . CYS A 1 90 ? -24.434 -0.240 11.660 1.00 87.38 90 CYS A N 1
ATOM 688 C CA . CYS A 1 90 ? -23.688 -0.078 12.913 1.00 87.38 90 CYS A CA 1
ATOM 689 C C . CYS A 1 90 ? -22.960 -1.353 13.381 1.00 87.38 90 CYS A C 1
ATOM 691 O O . CYS A 1 90 ? -22.711 -1.527 14.574 1.00 87.38 90 CYS A O 1
ATOM 693 N N . SER A 1 91 ? -22.612 -2.244 12.450 1.00 92.50 91 SER A N 1
ATOM 694 C CA . SER A 1 91 ? -21.854 -3.465 12.731 1.00 92.50 91 SER A CA 1
ATOM 695 C C . SER A 1 91 ? -20.476 -3.444 12.065 1.00 92.50 91 SER A C 1
ATOM 697 O O . SER A 1 91 ? -20.125 -2.519 11.336 1.00 92.50 91 SER A O 1
ATOM 699 N N . TRP A 1 92 ? -19.673 -4.471 12.333 1.00 95.19 92 TRP A N 1
ATOM 700 C CA . TRP A 1 92 ? -18.313 -4.600 11.812 1.00 95.19 92 TRP A CA 1
ATOM 701 C C . TRP A 1 92 ? -18.221 -5.751 10.824 1.00 95.19 92 TRP A C 1
ATOM 703 O O . TRP A 1 92 ? -18.745 -6.831 11.110 1.00 95.19 92 TRP A O 1
ATOM 713 N N . VAL A 1 93 ? -17.483 -5.545 9.731 1.00 96.19 93 VAL A N 1
ATOM 714 C CA . VAL A 1 93 ? -17.151 -6.594 8.754 1.00 96.19 93 VAL A CA 1
ATOM 715 C C . VAL A 1 93 ? -16.607 -7.835 9.470 1.00 96.19 93 VAL A C 1
ATOM 717 O O . VAL A 1 93 ? -15.628 -7.756 10.210 1.00 96.19 93 VAL A O 1
ATOM 720 N N . GLU A 1 94 ? -17.243 -8.987 9.251 1.00 96.12 94 GLU A N 1
ATOM 721 C CA . GLU A 1 94 ? -16.834 -10.258 9.859 1.00 96.12 94 GLU A CA 1
ATOM 722 C C . GLU A 1 94 ? -15.650 -10.887 9.120 1.00 96.12 94 GLU A C 1
ATOM 724 O O . GLU A 1 94 ? -14.631 -11.209 9.733 1.00 96.12 94 GLU A O 1
ATOM 729 N N . SER A 1 95 ? -15.756 -11.020 7.797 1.00 97.25 95 SER A N 1
ATOM 730 C CA . SER A 1 95 ? -14.660 -11.461 6.943 1.00 97.25 95 SER A CA 1
ATOM 731 C C . SER A 1 95 ? -14.699 -10.765 5.587 1.00 97.25 95 SER A C 1
ATOM 733 O O . SER A 1 95 ? -15.770 -10.478 5.053 1.00 97.25 95 SER A O 1
ATOM 735 N N . LYS A 1 96 ? -13.524 -10.471 5.029 1.00 97.00 96 LYS A N 1
ATOM 736 C CA . LYS A 1 96 ? -13.368 -9.874 3.700 1.00 97.00 96 LYS A CA 1
ATOM 737 C C . LYS A 1 96 ? -12.085 -10.374 3.056 1.00 97.00 96 LYS A C 1
ATOM 739 O O . LYS A 1 96 ? -11.032 -10.387 3.691 1.00 97.00 96 LYS A O 1
ATOM 744 N N . VAL A 1 97 ? -12.173 -10.754 1.786 1.00 97.94 97 VAL A N 1
ATOM 745 C CA . VAL A 1 97 ? -11.015 -11.128 0.969 1.00 97.94 97 VAL A CA 1
ATOM 746 C C . VAL A 1 97 ? -10.855 -10.093 -0.131 1.00 97.94 97 VAL A C 1
ATOM 748 O O . VAL A 1 97 ? -11.802 -9.823 -0.867 1.00 97.94 97 VAL A O 1
ATOM 751 N N . LEU A 1 98 ? -9.668 -9.502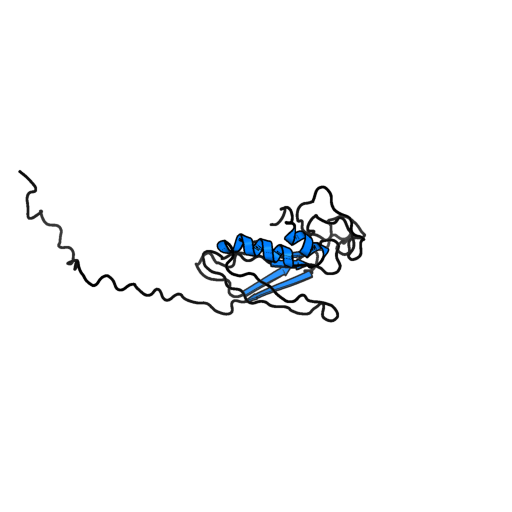 -0.231 1.00 97.62 98 LEU A N 1
ATOM 752 C CA . LEU A 1 98 ? -9.336 -8.523 -1.260 1.00 97.62 98 LEU A CA 1
ATOM 753 C C . LEU A 1 98 ? -8.225 -9.059 -2.153 1.00 97.62 98 LEU A C 1
ATOM 755 O O . LEU A 1 98 ? -7.179 -9.495 -1.674 1.00 97.62 98 LEU A O 1
ATOM 759 N N . ASN A 1 99 ? -8.459 -8.984 -3.457 1.00 97.75 99 ASN A N 1
ATOM 760 C CA . ASN A 1 99 ? -7.440 -9.184 -4.474 1.00 97.75 99 ASN A CA 1
ATOM 761 C C . ASN A 1 99 ? -6.591 -7.911 -4.568 1.00 97.75 99 ASN A C 1
ATOM 763 O O . ASN A 1 99 ? -7.129 -6.826 -4.785 1.00 97.75 99 ASN A O 1
ATOM 767 N N . LEU A 1 100 ? -5.279 -8.049 -4.386 1.00 97.25 100 LEU A N 1
ATOM 768 C CA . LEU A 1 100 ? -4.328 -6.948 -4.467 1.00 97.25 100 LEU A CA 1
ATOM 769 C C . LEU A 1 100 ? -3.591 -6.988 -5.801 1.00 97.25 100 LEU A C 1
ATOM 771 O O . LEU A 1 100 ? -3.210 -8.050 -6.299 1.00 97.25 100 LEU A O 1
ATOM 775 N N . TYR A 1 101 ? -3.367 -5.799 -6.338 1.00 97.06 101 TYR A N 1
ATOM 776 C CA . TYR A 1 101 ? -2.703 -5.569 -7.610 1.00 97.06 101 TYR A CA 1
ATOM 777 C C . TYR A 1 101 ? -1.548 -4.587 -7.405 1.00 97.06 101 TYR A C 1
ATOM 779 O O . TYR A 1 101 ? -1.619 -3.793 -6.463 1.00 97.06 101 TYR A O 1
ATOM 787 N N . PRO A 1 102 ? -0.504 -4.646 -8.246 1.00 97.12 102 PRO A N 1
ATOM 788 C CA . PRO A 1 102 ? 0.620 -3.724 -8.186 1.00 97.12 102 PRO A CA 1
ATOM 789 C C . PRO A 1 102 ? 0.198 -2.276 -8.470 1.00 97.12 102 PRO A C 1
ATOM 791 O O . PRO A 1 102 ? -0.636 -1.995 -9.337 1.00 97.12 102 PRO A O 1
ATOM 794 N N . TRP A 1 103 ? 0.813 -1.364 -7.730 1.00 97.56 103 TRP A N 1
ATOM 795 C CA . TRP A 1 103 ? 0.760 0.079 -7.905 1.00 97.56 103 TRP A CA 1
ATOM 796 C C . TRP A 1 103 ? 2.185 0.605 -8.037 1.00 97.56 103 TRP A C 1
ATOM 798 O O . TRP A 1 103 ? 3.091 0.112 -7.374 1.00 97.56 103 TRP A O 1
ATOM 808 N N . ASP A 1 104 ? 2.347 1.602 -8.884 1.00 97.62 104 ASP A N 1
ATOM 809 C CA . ASP A 1 104 ? 3.556 2.393 -9.090 1.00 97.62 104 ASP A CA 1
ATOM 810 C C . ASP A 1 104 ? 3.468 3.610 -8.152 1.00 97.62 104 ASP A C 1
ATOM 812 O O . ASP A 1 104 ? 2.417 4.268 -8.097 1.00 97.62 104 ASP A O 1
ATOM 816 N N . ALA A 1 105 ? 4.509 3.841 -7.343 1.00 97.81 105 ALA A N 1
ATOM 817 C CA . ALA A 1 105 ? 4.539 4.928 -6.365 1.00 97.81 105 ALA A CA 1
ATOM 818 C C . ALA A 1 105 ? 4.848 6.298 -6.995 1.00 97.81 105 ALA A C 1
ATOM 820 O O . ALA A 1 105 ? 4.582 7.324 -6.358 1.00 97.81 105 ALA A O 1
ATOM 821 N N . GLY A 1 106 ? 5.351 6.318 -8.232 1.00 97.06 106 GLY A N 1
ATOM 822 C CA . GLY A 1 106 ? 5.679 7.510 -9.002 1.00 97.06 106 GLY A CA 1
ATOM 823 C C . GLY A 1 106 ? 7.019 8.142 -8.629 1.00 97.06 106 GLY A C 1
ATOM 824 O O . GLY A 1 106 ? 7.208 9.335 -8.874 1.00 97.06 106 GLY A O 1
ATOM 825 N N . THR A 1 107 ? 7.932 7.395 -8.004 1.00 97.62 107 THR A N 1
ATOM 826 C CA . THR A 1 107 ? 9.230 7.890 -7.515 1.00 97.62 107 THR A CA 1
ATOM 827 C C . THR A 1 107 ? 10.417 7.358 -8.311 1.00 97.62 107 THR A C 1
ATOM 829 O O . THR A 1 107 ? 11.421 8.068 -8.400 1.00 97.62 107 THR A O 1
ATOM 832 N N . ASP A 1 108 ? 10.278 6.201 -8.963 1.00 97.56 108 ASP A N 1
ATOM 833 C CA . ASP A 1 108 ? 11.284 5.608 -9.850 1.00 97.56 108 ASP A CA 1
ATOM 834 C C . ASP A 1 108 ? 10.678 5.224 -11.217 1.00 97.56 108 ASP A C 1
ATOM 836 O O . ASP A 1 108 ? 9.550 4.755 -11.316 1.00 97.56 108 ASP A O 1
ATOM 840 N N . SER A 1 109 ? 11.409 5.478 -12.300 1.00 96.56 109 SER A N 1
ATOM 841 C CA . SER A 1 109 ? 10.988 5.277 -13.693 1.00 96.56 109 SER A CA 1
ATOM 842 C C . SER A 1 109 ? 11.439 3.930 -14.276 1.00 96.56 109 SER A C 1
ATOM 844 O O . SER A 1 109 ? 11.289 3.688 -15.479 1.00 96.56 109 SER A O 1
ATOM 846 N N . GLY A 1 110 ? 12.000 3.044 -13.454 1.00 96.19 110 GLY A N 1
ATOM 847 C CA . GLY A 1 110 ? 12.370 1.690 -13.825 1.00 96.19 110 GLY A CA 1
ATOM 848 C C . GLY A 1 110 ? 11.179 0.891 -14.364 1.00 96.19 110 GLY A C 1
ATOM 849 O O . GLY A 1 110 ? 10.059 0.948 -13.864 1.00 96.19 110 GLY A O 1
ATOM 850 N N . VAL A 1 111 ? 11.422 0.109 -15.417 1.00 94.50 111 VAL A N 1
ATOM 851 C CA . VAL A 1 111 ? 10.365 -0.631 -16.136 1.00 94.50 111 VAL A CA 1
ATOM 852 C C . VAL A 1 111 ? 10.320 -2.121 -15.797 1.00 94.50 111 VAL A C 1
ATOM 854 O O . VAL A 1 111 ? 9.308 -2.778 -16.027 1.00 94.50 111 VAL A O 1
ATOM 857 N N . THR A 1 112 ? 11.410 -2.678 -15.266 1.00 95.94 112 THR A N 1
ATOM 858 C CA . THR A 1 112 ? 11.528 -4.097 -14.897 1.00 95.94 112 THR A CA 1
ATOM 859 C C . THR A 1 112 ? 11.870 -4.241 -13.418 1.00 95.94 112 THR A C 1
ATOM 861 O O . THR A 1 112 ? 12.383 -3.306 -12.813 1.00 95.94 112 THR A O 1
ATOM 864 N N . TYR A 1 113 ? 11.678 -5.438 -12.853 1.00 95.38 113 TYR A N 1
ATOM 865 C CA . TYR A 1 113 ? 12.020 -5.736 -11.453 1.00 95.38 113 TYR A CA 1
ATOM 866 C C . TYR A 1 113 ? 13.465 -5.381 -11.061 1.00 95.38 113 TYR A C 1
ATOM 868 O O . TYR A 1 113 ? 13.728 -5.084 -9.904 1.00 95.38 113 TYR A O 1
ATOM 876 N N . ILE A 1 114 ? 14.399 -5.449 -12.013 1.00 95.69 114 ILE A N 1
ATOM 877 C CA . ILE A 1 114 ? 15.843 -5.260 -11.798 1.00 95.69 114 ILE A CA 1
ATOM 878 C C . ILE A 1 114 ? 16.391 -4.056 -12.572 1.00 95.69 114 ILE A C 1
ATOM 880 O O . ILE A 1 114 ? 17.581 -4.000 -12.885 1.00 95.69 114 ILE A O 1
ATOM 884 N N . SER A 1 115 ? 15.518 -3.119 -12.949 1.00 95.69 115 SER A N 1
ATOM 885 C CA . SER A 1 115 ? 15.954 -1.868 -13.560 1.00 95.69 115 SER A CA 1
ATOM 886 C C . SER A 1 115 ? 16.871 -1.099 -12.597 1.00 95.69 115 SER A C 1
ATOM 888 O O . SER A 1 115 ? 16.666 -1.162 -11.386 1.00 95.69 115 SER A O 1
ATOM 890 N N . PRO A 1 116 ? 17.902 -0.402 -13.107 1.00 96.06 116 PRO A N 1
ATOM 891 C CA . PRO A 1 116 ? 18.687 0.500 -12.275 1.00 96.06 116 PRO A CA 1
ATOM 892 C C . PRO A 1 116 ? 17.808 1.647 -11.766 1.00 96.06 116 PRO A C 1
ATOM 894 O O . PRO A 1 116 ? 16.853 2.024 -12.444 1.00 96.06 116 PRO A O 1
ATOM 897 N N . ASP A 1 117 ? 18.188 2.204 -10.616 1.00 95.19 117 ASP A N 1
ATOM 898 C CA . ASP A 1 117 ? 17.554 3.377 -10.005 1.00 95.19 117 ASP A CA 1
ATOM 899 C C . ASP A 1 117 ? 17.489 4.534 -11.016 1.00 95.19 117 ASP A C 1
ATOM 901 O O . ASP A 1 117 ? 18.507 4.950 -11.586 1.00 95.19 117 ASP A O 1
ATOM 905 N N . GLN A 1 118 ? 16.278 5.016 -11.271 1.00 95.94 118 GLN A N 1
ATOM 906 C CA . GLN A 1 118 ? 15.977 6.084 -12.207 1.00 95.94 118 GLN A CA 1
ATOM 907 C C . GLN A 1 118 ? 14.910 6.998 -11.609 1.00 95.94 118 GLN A C 1
ATOM 909 O O . GLN A 1 118 ? 13.728 6.875 -11.908 1.00 95.94 118 GLN A O 1
ATOM 914 N N . GLN A 1 119 ? 15.333 7.979 -10.815 1.00 96.25 119 GLN A N 1
ATOM 915 C CA . GLN A 1 119 ? 14.413 8.910 -10.164 1.00 96.25 119 GLN A CA 1
ATOM 916 C C . GLN A 1 119 ? 13.423 9.573 -11.143 1.00 96.25 119 GLN A C 1
ATOM 918 O O . GLN A 1 119 ? 13.819 10.214 -12.121 1.00 96.25 119 GLN A O 1
ATOM 923 N N . THR A 1 120 ? 12.132 9.492 -10.820 1.00 96.56 120 THR A N 1
ATOM 924 C CA . THR A 1 120 ? 11.050 10.165 -11.549 1.00 96.56 120 THR A CA 1
ATOM 925 C C . THR A 1 120 ? 10.999 11.643 -11.155 1.00 96.56 120 THR A C 1
ATOM 927 O O . THR A 1 120 ? 10.800 11.982 -9.985 1.00 96.56 120 THR A O 1
ATOM 930 N N . PHE A 1 121 ? 11.203 12.546 -12.122 1.00 94.94 121 PHE A N 1
ATOM 931 C CA . PHE A 1 121 ? 11.161 13.994 -11.898 1.00 94.94 121 PHE A CA 1
ATOM 932 C C . PHE A 1 121 ? 10.379 14.732 -13.006 1.00 94.94 121 PHE A C 1
ATOM 934 O O . PHE A 1 121 ? 10.778 14.655 -14.172 1.00 94.94 121 PHE A O 1
ATOM 941 N N . PRO A 1 122 ? 9.324 15.508 -12.667 1.00 95.31 122 PRO A N 1
ATOM 942 C CA . PRO A 1 122 ? 8.730 15.654 -11.330 1.00 95.31 122 PRO A CA 1
ATOM 943 C C . PRO A 1 122 ? 8.127 14.334 -10.826 1.00 95.31 122 PRO A C 1
ATOM 945 O O . PRO A 1 122 ? 7.856 13.448 -11.625 1.00 95.31 122 PRO A O 1
ATOM 948 N N . GLN A 1 123 ? 7.931 14.207 -9.510 1.00 96.06 123 GLN A N 1
ATOM 949 C CA . GLN A 1 123 ? 7.327 1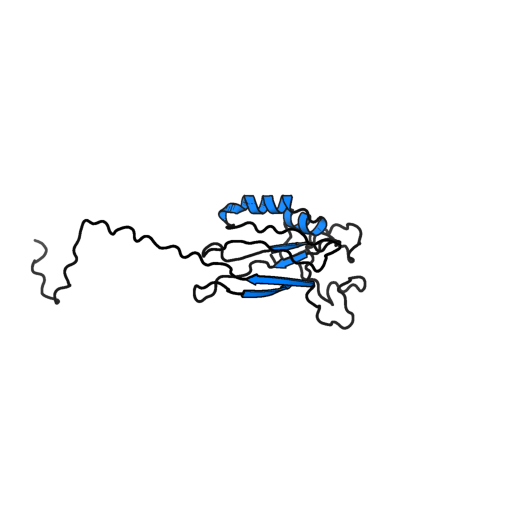3.006 -8.925 1.00 96.06 123 GLN A CA 1
ATOM 950 C C . GLN A 1 123 ? 5.925 12.780 -9.504 1.00 96.06 123 GLN A C 1
ATOM 952 O O . GLN A 1 123 ? 5.096 13.697 -9.527 1.00 96.06 123 GLN A O 1
ATOM 957 N N . ASP A 1 124 ? 5.672 11.554 -9.946 1.00 96.31 124 ASP A N 1
ATOM 958 C CA . ASP A 1 124 ? 4.394 11.152 -10.515 1.00 96.31 124 ASP A CA 1
ATOM 959 C C . ASP A 1 124 ? 3.389 10.767 -9.420 1.00 96.31 124 ASP A C 1
ATOM 961 O O . ASP A 1 124 ? 3.703 10.584 -8.242 1.00 96.31 124 ASP A O 1
ATOM 965 N N . LYS A 1 125 ? 2.121 10.664 -9.821 1.00 97.31 125 LYS A N 1
ATOM 966 C CA . LYS A 1 125 ? 1.034 10.226 -8.942 1.00 97.31 125 LYS A CA 1
ATOM 967 C C . LYS A 1 125 ? 1.018 8.709 -8.805 1.00 97.31 125 LYS A C 1
ATOM 969 O O . LYS A 1 125 ? 1.181 7.997 -9.795 1.00 97.31 125 LYS A O 1
ATOM 974 N N . ILE A 1 126 ? 0.654 8.236 -7.614 1.00 97.81 126 ILE A N 1
ATOM 975 C CA . ILE A 1 126 ? 0.450 6.814 -7.333 1.00 97.81 126 ILE A CA 1
ATOM 976 C C . ILE A 1 126 ? -0.637 6.264 -8.258 1.00 97.81 126 ILE A C 1
ATOM 978 O O . ILE A 1 126 ? -1.794 6.704 -8.210 1.00 97.81 126 ILE A O 1
ATOM 982 N N . ARG A 1 127 ? -0.290 5.267 -9.070 1.00 96.12 127 ARG A N 1
ATOM 983 C CA . ARG A 1 127 ? -1.162 4.737 -10.129 1.00 96.12 127 ARG A CA 1
ATOM 984 C C . ARG A 1 127 ? -1.113 3.220 -10.197 1.00 96.12 127 ARG A C 1
ATOM 986 O O . ARG A 1 127 ? -0.121 2.591 -9.847 1.00 96.12 127 ARG A O 1
ATOM 993 N N . ARG A 1 128 ? -2.214 2.613 -10.633 1.00 95.62 128 ARG A N 1
ATOM 994 C CA . ARG A 1 128 ? -2.307 1.157 -10.746 1.00 95.62 128 ARG A CA 1
ATOM 995 C C . ARG A 1 128 ? -1.556 0.694 -11.988 1.00 95.62 128 ARG A C 1
ATOM 997 O O . ARG A 1 128 ? -1.791 1.232 -13.068 1.00 95.62 128 ARG A O 1
ATOM 1004 N N . ILE A 1 129 ? -0.730 -0.335 -11.838 1.00 95.50 129 ILE A N 1
ATOM 1005 C CA . ILE A 1 129 ? -0.129 -1.034 -12.972 1.00 95.50 129 ILE A CA 1
ATOM 1006 C C . ILE A 1 129 ? -1.163 -2.026 -13.518 1.00 95.50 129 ILE A C 1
ATOM 1008 O O . ILE A 1 129 ? -1.842 -2.723 -12.756 1.00 95.50 129 ILE A O 1
ATOM 1012 N N . THR A 1 130 ? -1.326 -2.070 -14.835 1.00 94.06 130 THR A N 1
ATOM 1013 C CA . THR A 1 130 ? -2.237 -2.986 -15.531 1.00 94.06 130 THR A CA 1
ATOM 1014 C C . THR A 1 130 ? -1.502 -3.720 -16.646 1.00 94.06 130 THR A C 1
ATOM 1016 O O . THR A 1 130 ? -0.356 -3.411 -16.962 1.00 94.06 130 THR A O 1
ATOM 1019 N N . SER A 1 131 ? -2.176 -4.679 -17.280 1.00 93.81 131 SER A N 1
ATOM 1020 C CA . SER A 1 131 ? -1.630 -5.398 -18.434 1.00 93.81 131 SER A CA 1
ATOM 1021 C C . SER A 1 131 ? -1.362 -4.520 -19.654 1.00 93.81 131 SER A C 1
ATOM 1023 O O . SER A 1 131 ? -0.566 -4.885 -20.511 1.00 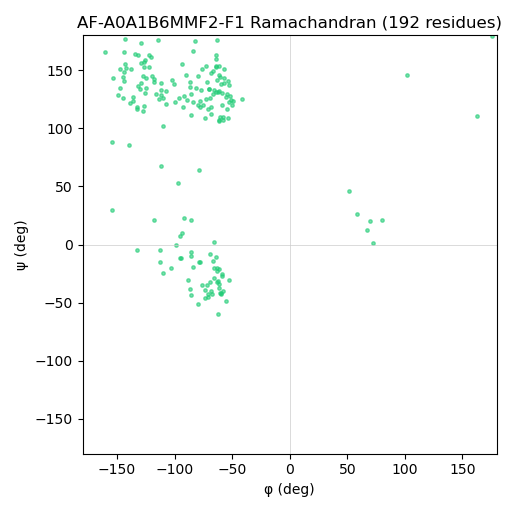93.81 131 SER A O 1
ATOM 1025 N N . SER A 1 132 ? -1.991 -3.349 -19.728 1.00 89.69 132 SER A N 1
ATOM 1026 C CA . SER A 1 132 ? -1.847 -2.404 -20.835 1.00 89.69 132 SER A CA 1
ATOM 1027 C C . SER A 1 132 ? -1.149 -1.100 -20.439 1.00 89.69 132 SER A C 1
ATOM 1029 O O . SER A 1 132 ? -0.957 -0.236 -21.295 1.00 89.69 132 SER A O 1
ATOM 1031 N N . PHE A 1 133 ? -0.833 -0.902 -19.153 1.00 89.12 133 PHE A N 1
ATOM 1032 C CA . PHE A 1 133 ? -0.282 0.351 -18.644 1.00 89.12 133 PHE A CA 1
ATOM 1033 C C . PHE A 1 133 ? 0.743 0.131 -17.511 1.00 89.12 133 PHE A C 1
ATOM 1035 O O . PHE A 1 133 ? 0.386 -0.460 -16.488 1.00 89.12 133 PHE A O 1
ATOM 1042 N N . PRO A 1 134 ? 1.975 0.670 -17.626 1.00 87.75 134 PRO A N 1
ATOM 1043 C CA . PRO A 1 134 ? 2.519 1.392 -18.783 1.00 87.75 134 PRO A CA 1
ATOM 1044 C C . PRO A 1 134 ? 2.580 0.506 -20.039 1.00 87.75 134 PRO A C 1
ATOM 1046 O O . PRO A 1 134 ? 2.781 -0.703 -19.947 1.00 87.75 134 PRO A O 1
ATOM 1049 N N . ASN A 1 135 ? 2.363 1.103 -21.216 1.00 88.44 135 ASN A N 1
ATOM 1050 C CA . ASN A 1 135 ? 2.380 0.395 -22.503 1.00 88.44 135 ASN A CA 1
ATOM 1051 C C . ASN A 1 135 ? 3.830 0.161 -22.962 1.00 88.44 135 ASN A C 1
ATOM 1053 O O . ASN A 1 135 ? 4.288 0.743 -23.944 1.00 88.44 135 ASN A O 1
ATOM 1057 N N . ASP A 1 136 ? 4.566 -0.636 -22.190 1.00 90.31 136 ASP A N 1
ATOM 1058 C CA . ASP A 1 136 ? 5.950 -1.016 -22.457 1.00 90.31 136 ASP A CA 1
ATOM 1059 C C . ASP A 1 136 ? 6.064 -2.541 -22.435 1.00 90.31 136 ASP A C 1
ATOM 1061 O O . ASP A 1 136 ? 5.836 -3.176 -21.405 1.00 90.31 136 ASP A O 1
ATOM 1065 N N . GLY A 1 137 ? 6.467 -3.127 -23.565 1.00 92.06 137 GLY A N 1
ATOM 1066 C CA . GLY A 1 137 ? 6.631 -4.575 -23.711 1.00 92.06 137 GLY A CA 1
ATOM 1067 C C . GLY A 1 137 ? 7.711 -5.193 -22.819 1.00 92.06 137 GLY A C 1
ATOM 1068 O O . GLY A 1 137 ? 7.790 -6.414 -22.727 1.00 92.06 137 GLY A O 1
ATOM 1069 N N . ARG A 1 138 ? 8.548 -4.379 -22.165 1.00 93.19 138 ARG A N 1
ATOM 1070 C CA . ARG A 1 138 ? 9.543 -4.831 -21.181 1.00 93.19 138 ARG A CA 1
ATOM 1071 C C . ARG A 1 138 ? 8.954 -4.994 -19.783 1.00 93.19 138 ARG A C 1
ATOM 1073 O O . ARG A 1 138 ? 9.571 -5.664 -18.956 1.00 93.19 138 ARG A O 1
ATOM 1080 N N . SER A 1 139 ? 7.804 -4.375 -19.506 1.00 94.06 139 SER A N 1
ATOM 1081 C CA . SER A 1 139 ? 7.147 -4.507 -18.208 1.00 94.06 139 SER A CA 1
ATOM 1082 C C . SER A 1 139 ? 6.760 -5.969 -17.977 1.00 94.06 139 SER A C 1
ATOM 1084 O O . SER A 1 139 ? 6.123 -6.574 -18.841 1.00 94.06 139 SER A O 1
ATOM 1086 N N . PRO A 1 140 ? 7.075 -6.549 -16.807 1.00 94.38 140 PRO A N 1
ATOM 1087 C CA . PRO A 1 140 ? 6.711 -7.930 -16.494 1.00 94.38 140 PRO A CA 1
ATOM 1088 C C . PRO A 1 140 ? 5.195 -8.130 -16.371 1.00 94.38 140 PRO A C 1
ATOM 1090 O O . PRO A 1 140 ? 4.723 -9.265 -16.348 1.00 94.38 140 PRO A O 1
ATOM 1093 N N . PHE A 1 141 ? 4.436 -7.038 -16.265 1.00 94.81 141 PHE A N 1
ATOM 1094 C CA . PHE A 1 141 ? 2.982 -7.064 -16.183 1.00 94.81 141 PHE A CA 1
ATOM 1095 C C . PHE A 1 141 ? 2.309 -6.862 -17.539 1.00 94.81 141 PHE A C 1
ATOM 1097 O O . PHE A 1 141 ? 1.103 -7.072 -17.621 1.00 94.81 141 PHE A O 1
ATOM 1104 N N . TYR A 1 142 ? 3.050 -6.454 -18.575 1.00 93.88 142 TYR A N 1
ATOM 1105 C CA . TYR A 1 142 ? 2.482 -6.157 -19.883 1.00 93.88 142 TYR A CA 1
ATOM 1106 C C . TYR A 1 142 ? 2.001 -7.425 -20.592 1.00 93.88 142 TYR A C 1
ATOM 1108 O O . TYR A 1 142 ? 2.716 -8.423 -20.671 1.00 93.88 142 TYR A O 1
ATOM 1116 N N . ASP A 1 143 ? 0.800 -7.360 -21.158 1.00 92.94 143 ASP A N 1
ATOM 1117 C CA . ASP A 1 143 ? 0.221 -8.415 -21.983 1.00 92.94 143 ASP A CA 1
ATOM 1118 C C . ASP A 1 143 ? -0.351 -7.795 -23.263 1.00 92.94 143 ASP A C 1
ATOM 1120 O O . ASP A 1 143 ? -1.284 -6.988 -23.220 1.00 92.94 143 ASP A O 1
ATOM 1124 N N . SER A 1 144 ? 0.188 -8.195 -24.418 1.00 89.56 144 SER A N 1
ATOM 1125 C CA . SER A 1 144 ? -0.230 -7.688 -25.730 1.00 89.56 144 SER A CA 1
ATOM 1126 C C . SER A 1 144 ? -1.662 -8.076 -26.107 1.00 89.56 144 SER A C 1
ATOM 1128 O O . SER A 1 144 ? -2.266 -7.420 -26.954 1.00 89.56 144 SER A O 1
ATOM 1130 N N . SER A 1 145 ? -2.228 -9.111 -25.476 1.00 89.75 145 SER A N 1
ATOM 1131 C CA . SER A 1 145 ? -3.636 -9.487 -25.640 1.00 89.75 145 SER A CA 1
ATOM 1132 C C . SER A 1 145 ? -4.591 -8.594 -24.843 1.00 89.75 145 SER A C 1
ATOM 1134 O O . SER A 1 145 ? -5.797 -8.616 -25.087 1.00 89.75 145 SER A O 1
ATOM 1136 N N . GLY A 1 146 ? -4.071 -7.815 -23.886 1.00 83.44 146 GLY A N 1
ATOM 1137 C CA . GLY A 1 146 ? -4.874 -7.005 -22.971 1.00 83.44 146 GLY A CA 1
ATOM 1138 C C . GLY A 1 146 ? -5.670 -7.830 -21.956 1.00 83.44 146 GLY A C 1
ATOM 1139 O O . GLY A 1 146 ? -6.653 -7.329 -21.408 1.00 83.44 146 GLY A O 1
ATOM 1140 N N . ALA A 1 147 ? -5.282 -9.086 -21.707 1.00 89.06 147 ALA A N 1
ATOM 1141 C CA . ALA A 1 147 ? -5.947 -9.932 -20.725 1.00 89.06 147 ALA A CA 1
ATOM 1142 C C . ALA A 1 147 ? -5.946 -9.296 -19.325 1.00 89.06 147 ALA A C 1
ATOM 1144 O O . ALA A 1 147 ? -5.050 -8.532 -18.953 1.00 89.06 147 ALA A O 1
ATOM 1145 N N . GLU A 1 148 ? -6.962 -9.616 -18.524 1.00 88.25 148 GLU A N 1
ATOM 1146 C CA . GLU A 1 148 ? -7.049 -9.106 -17.158 1.00 88.25 148 GLU A CA 1
ATOM 1147 C C . GLU A 1 148 ? -5.922 -9.686 -16.288 1.00 88.25 148 GLU A C 1
ATOM 1149 O O . GLU A 1 148 ? -5.699 -10.900 -16.233 1.00 88.25 148 GLU A O 1
ATOM 1154 N N . MET A 1 149 ? -5.210 -8.806 -15.581 1.00 92.69 149 MET A N 1
ATOM 1155 C CA . MET A 1 149 ? -4.109 -9.199 -14.708 1.00 92.69 149 MET A CA 1
ATOM 1156 C C . MET A 1 149 ? -4.616 -10.030 -13.523 1.00 92.69 149 MET A C 1
ATOM 1158 O O . MET A 1 149 ? -5.548 -9.641 -12.817 1.00 92.69 149 MET A O 1
ATOM 1162 N N . LYS A 1 150 ? -3.948 -11.153 -13.247 1.00 93.94 150 LYS A N 1
ATOM 1163 C CA . LYS A 1 150 ? -4.212 -11.956 -12.046 1.00 93.94 150 LYS A CA 1
ATOM 1164 C C . LYS A 1 150 ? -3.783 -11.199 -10.781 1.00 93.94 150 LYS A C 1
ATOM 1166 O O . LYS A 1 150 ? -2.804 -10.456 -10.817 1.00 93.94 150 LYS A O 1
ATOM 1171 N N . PRO A 1 151 ? -4.471 -11.395 -9.644 1.00 96.00 151 PRO A N 1
ATOM 1172 C CA . PRO A 1 151 ? -4.066 -10.765 -8.394 1.00 96.00 151 PRO A CA 1
ATOM 1173 C C . PRO A 1 151 ? -2.672 -11.227 -7.977 1.00 96.00 151 PRO A C 1
ATOM 1175 O O . PRO A 1 151 ? -2.398 -12.427 -7.945 1.00 96.00 151 PRO A O 1
ATOM 1178 N N . LEU A 1 152 ? -1.819 -10.268 -7.617 1.00 94.75 152 LEU A N 1
ATOM 1179 C CA . LEU A 1 152 ? -0.456 -10.542 -7.170 1.00 94.75 152 LEU A CA 1
ATOM 1180 C C . LEU A 1 152 ? -0.441 -11.067 -5.730 1.00 94.75 152 LEU A C 1
ATOM 1182 O O . LEU A 1 152 ? 0.353 -11.934 -5.379 1.00 94.75 152 LEU A O 1
ATOM 1186 N N . ALA A 1 153 ? -1.355 -10.565 -4.899 1.00 95.50 153 ALA A N 1
ATOM 1187 C CA . ALA A 1 153 ? -1.526 -11.002 -3.522 1.00 95.50 153 ALA A CA 1
ATOM 1188 C C . ALA A 1 153 ? -3.007 -11.001 -3.125 1.00 95.50 153 ALA A C 1
ATOM 1190 O O . ALA A 1 153 ? -3.863 -10.426 -3.800 1.00 95.50 153 ALA A O 1
ATOM 1191 N N . ARG A 1 154 ? -3.316 -11.650 -2.001 1.00 96.88 154 ARG A N 1
ATOM 1192 C CA . ARG A 1 154 ? -4.646 -11.616 -1.386 1.00 96.88 154 ARG A CA 1
ATOM 1193 C C . ARG A 1 154 ? -4.540 -11.180 0.062 1.00 96.88 154 ARG A C 1
ATOM 1195 O O . ARG A 1 154 ? -3.767 -11.756 0.824 1.00 96.88 154 ARG A O 1
ATOM 1202 N N . LEU A 1 155 ? -5.361 -10.210 0.442 1.00 97.25 155 LEU A N 1
ATOM 1203 C CA . LEU A 1 155 ? -5.545 -9.810 1.828 1.00 97.25 155 LEU A CA 1
ATOM 1204 C C . LEU A 1 155 ? -6.776 -10.511 2.394 1.00 97.25 155 LEU A C 1
ATOM 1206 O O . LEU A 1 155 ? -7.868 -10.384 1.843 1.00 97.25 155 LEU A O 1
ATOM 1210 N N . TYR A 1 156 ? -6.597 -11.203 3.514 1.00 97.62 156 TYR A N 1
ATOM 1211 C CA . TYR A 1 156 ? -7.681 -11.801 4.284 1.00 97.62 156 TYR A CA 1
ATOM 1212 C C . TYR A 1 156 ? -7.868 -10.989 5.561 1.00 97.62 156 TYR A C 1
ATOM 1214 O O . TYR A 1 156 ? -6.944 -10.862 6.363 1.00 97.62 156 TYR A O 1
ATOM 1222 N N . LEU A 1 157 ? -9.063 -10.443 5.743 1.00 97.38 157 LEU A N 1
ATOM 1223 C CA . LEU A 1 157 ? -9.474 -9.760 6.960 1.00 97.38 157 LEU A CA 1
ATOM 1224 C C . LEU A 1 157 ? -10.515 -10.628 7.644 1.00 97.38 157 LEU A C 1
ATOM 1226 O O . LEU A 1 157 ? -11.509 -10.999 7.022 1.00 97.38 157 LEU A O 1
ATOM 1230 N N . THR A 1 158 ? -10.284 -10.938 8.915 1.00 97.50 158 THR A N 1
ATOM 1231 C CA . THR A 1 158 ? -11.209 -11.727 9.730 1.00 97.50 158 THR A CA 1
ATOM 1232 C C . THR A 1 158 ? -11.289 -11.112 11.113 1.00 97.50 158 THR A C 1
ATOM 1234 O O . THR A 1 158 ? -10.278 -10.991 11.813 1.00 97.50 158 THR A O 1
ATOM 1237 N N . ARG A 1 159 ? -12.498 -10.732 11.516 1.00 96.69 159 ARG A N 1
ATOM 1238 C CA . ARG A 1 159 ? -12.784 -10.188 12.838 1.00 96.69 159 ARG A CA 1
ATOM 1239 C C . ARG A 1 159 ? -12.601 -11.278 13.886 1.00 96.69 159 ARG A C 1
ATOM 1241 O O . ARG A 1 159 ? -13.303 -12.280 13.874 1.00 96.69 159 ARG A O 1
ATOM 1248 N N . GLN A 1 160 ? -11.671 -11.059 14.809 1.00 95.38 160 GLN A N 1
ATOM 1249 C CA . GLN A 1 160 ? -11.376 -12.020 15.877 1.00 95.38 160 GLN A CA 1
ATOM 1250 C C . GLN A 1 160 ? -12.299 -11.847 17.084 1.00 95.38 160 GLN A C 1
ATOM 1252 O O . GLN A 1 160 ? -12.771 -12.819 17.661 1.00 95.38 160 GLN A O 1
ATOM 1257 N N . ARG A 1 161 ? -12.537 -10.598 17.498 1.00 94.25 161 ARG A N 1
ATOM 1258 C CA . ARG A 1 161 ? -13.279 -10.292 18.721 1.00 94.25 161 ARG A CA 1
ATOM 1259 C C . ARG A 1 161 ? -13.940 -8.924 18.630 1.00 94.25 161 ARG A C 1
ATOM 1261 O O . ARG A 1 161 ? -13.347 -7.992 18.092 1.00 94.25 161 ARG A O 1
ATOM 1268 N N . LEU A 1 162 ? -15.135 -8.817 19.204 1.00 92.25 162 LEU A N 1
ATOM 1269 C CA . LEU A 1 162 ? -15.774 -7.549 19.531 1.00 92.25 162 LEU A CA 1
ATOM 1270 C C . LEU A 1 162 ? -15.585 -7.264 21.020 1.00 92.25 162 LEU A C 1
ATOM 1272 O O . LEU A 1 162 ? -15.671 -8.166 21.855 1.00 92.25 162 LEU A O 1
ATOM 1276 N N . TYR A 1 163 ? -15.284 -6.009 21.332 1.00 86.94 163 TYR A N 1
ATOM 1277 C CA . TYR A 1 163 ? -15.257 -5.509 22.698 1.00 86.94 163 TYR A CA 1
ATOM 1278 C C . TYR A 1 163 ? -16.444 -4.571 22.844 1.00 86.94 163 TYR A C 1
ATOM 1280 O O . TYR A 1 163 ? -16.410 -3.443 22.352 1.00 86.94 163 TYR A O 1
ATOM 1288 N N . GLU A 1 164 ? -17.502 -5.057 23.475 1.00 79.00 164 GLU A N 1
ATOM 1289 C CA . GLU A 1 164 ? -18.603 -4.198 23.884 1.00 79.00 164 GLU A CA 1
ATOM 1290 C C . GLU A 1 164 ? -18.119 -3.358 25.060 1.00 79.00 164 GLU A C 1
ATOM 1292 O O . GLU A 1 164 ? -17.603 -3.883 26.049 1.00 79.00 164 GLU A O 1
ATOM 1297 N N . LYS A 1 165 ? -18.233 -2.034 24.934 1.00 70.44 165 LYS A N 1
ATOM 1298 C CA . LYS A 1 165 ? -18.173 -1.186 26.116 1.00 70.44 165 LYS A CA 1
ATOM 1299 C C . LYS A 1 165 ? -19.500 -1.389 26.830 1.00 70.44 165 LYS A C 1
ATOM 1301 O O . LYS A 1 165 ? -20.524 -0.931 26.333 1.00 70.44 165 LYS A O 1
ATOM 1306 N N . THR A 1 166 ? -19.481 -2.067 27.971 1.00 57.97 166 THR A N 1
ATOM 1307 C CA . THR A 1 166 ? -20.521 -1.869 28.976 1.00 57.97 166 THR A CA 1
ATOM 1308 C C . THR A 1 166 ? -20.479 -0.394 29.331 1.00 57.97 166 THR A C 1
ATOM 1310 O O . THR A 1 166 ? -19.508 0.078 29.922 1.00 57.97 166 THR A O 1
ATOM 1313 N N . CYS A 1 167 ? -21.477 0.357 28.877 1.00 61.16 167 CYS A N 1
ATOM 1314 C CA . CYS A 1 167 ? -21.741 1.659 29.453 1.00 61.16 167 CYS A CA 1
ATOM 1315 C C . CYS A 1 167 ? -22.069 1.379 30.918 1.00 61.16 167 CYS A C 1
ATOM 1317 O O . CYS A 1 167 ? -23.105 0.786 31.206 1.00 61.16 167 CYS A O 1
ATOM 1319 N N . GLU A 1 168 ? -21.156 1.714 31.826 1.00 59.81 168 GLU A N 1
ATOM 1320 C CA . GLU A 1 168 ? -21.556 1.908 33.210 1.00 59.81 168 GLU A CA 1
ATOM 1321 C C . GLU A 1 168 ? -22.562 3.052 33.151 1.00 59.81 168 GLU A C 1
ATOM 1323 O O . GLU A 1 168 ? -22.218 4.171 32.764 1.00 59.81 168 GLU A O 1
ATOM 1328 N N . GLU A 1 169 ? -23.836 2.736 33.384 1.00 54.09 169 GLU A N 1
ATOM 1329 C CA . GLU A 1 169 ? -24.808 3.761 33.718 1.00 54.09 169 GLU A CA 1
ATOM 1330 C C . GLU A 1 169 ? -24.195 4.495 34.904 1.00 54.09 169 GLU A C 1
ATOM 1332 O O . GLU A 1 169 ? -24.055 3.912 35.982 1.00 54.09 169 GLU A O 1
ATOM 1337 N N . GLU A 1 170 ? -23.740 5.736 34.698 1.00 55.34 170 GLU A N 1
ATOM 1338 C CA . GLU A 1 170 ? -23.458 6.581 35.845 1.00 55.34 170 GLU A CA 1
ATOM 1339 C C . GLU A 1 170 ? -24.720 6.524 36.703 1.00 55.34 170 GLU A C 1
ATOM 1341 O O . GLU A 1 170 ? -25.812 6.752 36.162 1.00 55.34 170 GLU A O 1
ATOM 1346 N N . PRO A 1 171 ? -24.620 6.140 37.989 1.00 50.62 171 PRO A N 1
ATOM 1347 C CA . PRO A 1 171 ? -25.790 6.104 38.834 1.00 50.62 171 PRO A CA 1
ATOM 1348 C C . PRO A 1 171 ? -26.408 7.492 38.750 1.00 50.62 171 PRO A C 1
ATOM 1350 O O . PRO A 1 171 ? -25.764 8.481 39.111 1.00 50.62 171 PRO A O 1
ATOM 1353 N N . LEU A 1 172 ? -27.633 7.553 38.211 1.00 55.53 172 LEU A N 1
ATOM 1354 C CA . LEU A 1 172 ? -28.451 8.758 38.227 1.00 55.53 172 LEU A CA 1
ATOM 1355 C C . LEU A 1 172 ? -28.286 9.367 39.620 1.00 55.53 172 LEU A C 1
ATOM 1357 O O . LEU A 1 172 ? -28.468 8.628 40.597 1.00 55.53 172 LEU A O 1
ATOM 1361 N N . PRO A 1 173 ? -27.880 10.645 39.744 1.00 54.25 173 PRO A N 1
ATOM 1362 C CA . PRO A 1 173 ? -27.655 11.240 41.048 1.00 54.25 173 PRO A CA 1
ATOM 1363 C C . PRO A 1 173 ? -28.884 10.964 41.915 1.00 54.25 173 PRO A C 1
ATOM 1365 O O . PRO A 1 173 ? -30.003 11.330 41.558 1.00 54.25 173 PRO A O 1
ATOM 1368 N N . SER A 1 174 ? -28.675 10.260 43.032 1.00 58.31 174 SER A N 1
ATOM 1369 C CA . SER A 1 174 ? -29.734 9.692 43.880 1.00 58.31 174 SER A CA 1
ATOM 1370 C C . SER A 1 174 ? -30.612 10.745 44.569 1.00 58.31 174 SER A C 1
ATOM 1372 O O . SER A 1 174 ? -31.502 10.398 45.338 1.00 58.31 174 SER A O 1
ATOM 1374 N N . ASN A 1 175 ? -30.367 12.025 44.295 1.00 55.78 175 ASN A N 1
ATOM 1375 C CA . ASN A 1 175 ? -31.109 13.181 44.766 1.00 55.78 175 ASN A CA 1
ATOM 1376 C C . ASN A 1 175 ? -31.351 14.074 43.535 1.00 55.78 175 ASN A C 1
ATOM 1378 O O . ASN A 1 175 ? -30.395 14.580 42.962 1.00 55.78 175 ASN A O 1
ATOM 1382 N N . GLY A 1 176 ? -32.547 14.360 43.044 1.00 51.59 176 GLY A N 1
ATOM 1383 C CA . GLY A 1 176 ? -33.888 14.087 43.519 1.00 51.59 176 GLY A CA 1
ATOM 1384 C C . GLY A 1 176 ? -34.814 15.037 42.762 1.00 51.59 176 GLY A C 1
ATOM 1385 O O . GLY A 1 176 ? -34.756 16.240 42.966 1.00 51.59 176 GLY A O 1
ATOM 1386 N N . CYS A 1 177 ? -35.638 14.488 41.877 1.00 58.75 177 CYS A N 1
ATOM 1387 C CA . CYS A 1 177 ? -36.930 15.033 41.472 1.00 58.75 177 CYS A CA 1
ATOM 1388 C C . CYS A 1 177 ? -37.726 13.818 41.010 1.00 58.75 177 CYS A C 1
ATOM 1390 O O . CYS A 1 177 ? -37.641 13.407 39.855 1.00 58.75 177 CYS A O 1
ATOM 1392 N N . ALA A 1 178 ? -38.424 13.178 41.949 1.00 62.97 178 ALA A N 1
ATOM 1393 C CA . ALA A 1 178 ? -39.397 12.159 41.600 1.00 62.97 178 ALA A CA 1
ATOM 1394 C C . ALA A 1 178 ? -40.465 12.839 40.737 1.00 62.97 178 ALA A C 1
ATOM 1396 O O . ALA A 1 178 ? -41.248 13.649 41.231 1.00 62.97 178 ALA A O 1
ATOM 1397 N N . LEU A 1 179 ? -40.442 12.566 39.435 1.00 61.34 179 LEU A N 1
ATOM 1398 C CA . LEU A 1 179 ? -41.500 12.995 38.538 1.00 61.34 179 LEU A CA 1
ATOM 1399 C C . LEU A 1 179 ? -42.742 12.192 38.925 1.00 61.34 179 LEU A C 1
ATOM 1401 O O . LEU A 1 179 ? -42.764 10.969 38.783 1.00 61.34 179 LEU A O 1
ATOM 1405 N N . SER A 1 180 ? -43.758 12.861 39.467 1.00 66.25 180 SER A N 1
ATOM 1406 C CA . SER A 1 180 ? -45.075 12.245 39.561 1.00 66.25 180 SER A CA 1
ATOM 1407 C C . SER A 1 180 ? -45.595 11.995 38.149 1.00 66.25 180 SER A C 1
ATOM 1409 O O . SER A 1 180 ? -45.251 12.720 37.212 1.00 66.25 180 SER A O 1
ATOM 1411 N N . ASN A 1 181 ? -46.455 10.992 37.995 1.00 76.25 181 ASN A N 1
ATOM 1412 C CA . ASN A 1 181 ? -47.194 10.832 36.749 1.00 76.25 181 ASN A CA 1
ATOM 1413 C C . ASN A 1 181 ? -47.921 12.140 36.418 1.00 76.25 181 ASN A C 1
ATOM 1415 O O . ASN A 1 181 ? -48.422 12.825 37.316 1.00 76.25 181 ASN A O 1
ATOM 1419 N N . TRP A 1 182 ? -47.943 12.486 35.132 1.00 65.06 182 TRP A N 1
ATOM 1420 C CA . TRP A 1 182 ? -48.691 13.637 34.646 1.00 65.06 182 TRP A CA 1
ATOM 1421 C C . TRP A 1 182 ? -50.154 13.494 35.067 1.00 65.06 182 TRP A C 1
ATOM 1423 O O . TRP A 1 182 ? -50.769 12.454 34.835 1.00 65.06 182 TRP A O 1
ATOM 1433 N N . LEU A 1 183 ? -50.688 14.527 35.718 1.00 69.94 183 LEU A N 1
ATOM 1434 C CA . LEU A 1 183 ? -52.122 14.633 35.956 1.00 69.94 183 LEU A CA 1
ATOM 1435 C C . LEU A 1 183 ? -52.818 14.978 34.637 1.00 69.94 183 LEU A C 1
ATOM 1437 O O . LEU A 1 183 ? -52.221 15.609 33.760 1.00 69.94 183 LEU A O 1
ATOM 1441 N N . ASP A 1 184 ? -54.085 14.591 34.519 1.00 75.06 184 ASP A N 1
ATOM 1442 C CA . ASP A 1 184 ? -54.930 15.051 33.423 1.00 75.06 184 ASP A CA 1
ATOM 1443 C C . ASP A 1 184 ? -54.987 16.582 33.402 1.00 75.06 184 ASP A C 1
ATOM 1445 O O . ASP A 1 184 ? -54.988 17.244 34.445 1.00 75.06 184 ASP A O 1
ATOM 1449 N N . TRP A 1 185 ? -55.016 17.144 32.192 1.00 68.19 185 TRP A N 1
ATOM 1450 C CA . TRP A 1 185 ? -55.011 18.587 31.978 1.00 68.19 185 TRP A CA 1
ATOM 1451 C C . TRP A 1 185 ? -56.197 19.247 32.688 1.00 68.19 185 TRP A C 1
ATOM 1453 O O . TRP A 1 185 ? -57.347 19.112 32.275 1.00 68.19 185 TRP A O 1
ATOM 1463 N N . GLY A 1 186 ? -55.889 19.986 33.752 1.00 71.12 186 GLY A N 1
ATOM 1464 C CA . GLY A 1 186 ? -56.833 20.793 34.513 1.00 71.12 186 GLY A CA 1
ATOM 1465 C C . GLY A 1 186 ? -56.433 22.269 34.515 1.00 71.12 186 GLY A C 1
ATOM 1466 O O . GLY A 1 186 ? -55.280 22.602 34.227 1.00 71.12 186 GLY A O 1
ATOM 1467 N N . PRO A 1 187 ? -57.368 23.179 34.833 1.00 74.44 187 PRO A N 1
ATOM 1468 C CA . PRO A 1 187 ? -57.051 24.592 34.992 1.00 74.44 187 PRO A CA 1
ATOM 1469 C C . PRO A 1 187 ? -56.003 24.778 36.098 1.00 74.44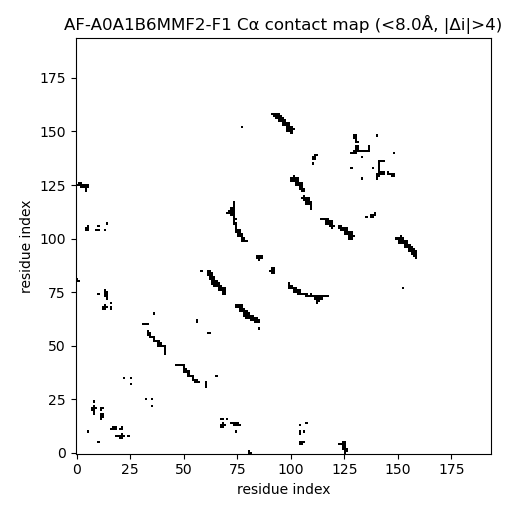 187 PRO A C 1
ATOM 1471 O O . PRO A 1 187 ? -56.070 24.136 37.148 1.00 74.44 187 PRO A O 1
ATOM 1474 N N . CYS A 1 188 ? -55.025 25.654 35.854 1.00 71.69 188 CYS A N 1
ATOM 1475 C CA . CYS A 1 188 ? -53.953 25.939 36.804 1.00 71.69 188 CYS A CA 1
ATOM 1476 C C . CYS A 1 188 ? -54.534 26.352 38.165 1.00 71.69 188 CYS A C 1
ATOM 1478 O O . CYS A 1 188 ? -55.374 27.247 38.235 1.00 71.69 188 CYS A O 1
ATOM 1480 N N . SER A 1 189 ? -54.065 25.722 39.250 1.00 71.38 189 SER A N 1
ATOM 1481 C CA . SER A 1 189 ? -54.567 26.009 40.608 1.00 71.38 189 SER A CA 1
ATOM 1482 C C . SER A 1 189 ? -54.170 27.392 41.140 1.00 71.38 189 SER A C 1
ATOM 1484 O O . SER A 1 189 ? -54.657 27.818 42.184 1.00 71.38 189 SER A O 1
ATOM 1486 N N . THR A 1 190 ? -53.300 28.107 40.428 1.00 64.19 190 THR A N 1
ATOM 1487 C CA . THR A 1 190 ? -52.837 29.439 40.798 1.00 64.19 190 THR A CA 1
ATOM 1488 C C . THR A 1 190 ? -52.957 30.396 39.618 1.00 64.19 190 THR A C 1
ATOM 1490 O O . THR A 1 190 ? -52.557 30.095 38.494 1.00 64.19 190 THR A O 1
ATOM 1493 N N . THR A 1 191 ? -53.501 31.581 39.880 1.00 65.06 191 THR A N 1
ATOM 1494 C CA . THR A 1 191 ? -53.390 32.733 38.984 1.00 65.06 191 THR A CA 1
ATOM 1495 C C . THR A 1 191 ? -52.025 33.371 39.196 1.00 65.06 191 THR A C 1
ATOM 1497 O O . THR A 1 191 ? -51.693 33.787 40.307 1.00 65.06 191 THR A O 1
ATOM 1500 N N . CYS A 1 192 ? -51.211 33.425 38.147 1.00 57.78 192 CYS A N 1
ATOM 1501 C CA . CYS A 1 192 ? -49.921 34.095 38.210 1.00 57.78 192 CYS A CA 1
ATOM 1502 C C . CYS A 1 192 ? -50.110 35.620 38.183 1.00 57.78 192 CYS A C 1
ATOM 1504 O O . CYS A 1 192 ? -50.597 36.152 37.190 1.00 57.78 192 CYS A O 1
ATOM 1506 N N . GLY A 1 193 ? -49.642 36.288 39.243 1.00 66.50 193 GLY A N 1
ATOM 1507 C CA . GLY A 1 193 ? -49.328 37.722 39.269 1.00 66.50 193 GLY A CA 1
ATOM 1508 C C . GLY A 1 193 ? -50.371 38.639 39.933 1.00 66.50 193 GLY A C 1
ATOM 1509 O O . GLY A 1 193 ? -51.569 38.363 39.848 1.00 66.50 193 GLY A O 1
ATOM 1510 N N . PRO A 1 194 ? -49.928 39.722 40.602 1.00 49.12 194 PRO A N 1
ATOM 1511 C CA . PRO A 1 194 ? -50.593 41.022 40.558 1.00 49.12 194 PRO A CA 1
ATOM 1512 C C . PRO A 1 194 ? -50.306 41.775 39.247 1.00 49.12 194 PRO A C 1
ATOM 1514 O O . PRO A 1 194 ? -49.255 41.504 38.617 1.00 49.12 194 PRO A O 1
#

Solvent-accessible surface area (backbone atoms only — not comparable to full-atom values): 12152 Å² total; per-residue (Å²): 101,89,64,31,69,60,50,73,26,52,45,37,21,20,52,69,63,41,54,68,53,34,54,49,57,53,55,76,42,41,91,78,46,80,56,88,85,70,59,66,84,73,49,84,92,48,65,86,59,86,70,72,69,86,79,66,72,46,94,89,41,37,59,46,67,51,76,45,52,44,87,70,29,37,20,29,27,35,59,48,70,71,42,76,41,64,43,97,85,82,45,66,62,55,68,49,77,42,78,26,54,51,26,40,39,24,52,35,65,36,60,34,55,80,42,68,94,36,78,35,81,77,69,36,50,23,41,73,55,42,18,63,36,72,83,40,92,72,27,88,59,42,38,97,84,56,56,84,71,76,62,78,46,72,50,78,46,68,62,85,80,86,81,80,78,78,75,75,74,71,75,72,69,93,73,82,76,86,77,71,80,83,71,79,95,67,82,72,95,64,84,88,76,134

InterPro domains:
  IPR009465 Spondin, N-terminal [NF038123] (2-159)
  IPR009465 Spondin, N-terminal [PF06468] (1-151)
  IPR009465 Spondin, N-terminal [PS51020] (1-137)
  IPR038678 Spondin, N-terminal domain superfamily [G3DSA:2.60.40.2130] (1-144)
  IPR051418 Spondin/Thrombospondin type-1 domain-containing [PTHR11311] (1-192)

Organism: NCBI:txid36148

Radius of gyration: 26.98 Å; Cα contacts (8 Å, |Δi|>4): 288; chains: 1; bounding box: 76×60×70 Å

Nearest PDB structures (foldseek):
  3q13-assembly1_A  TM=8.929E-01  e=2.019E-15  Homo sapiens
  3d34-assembly1_A  TM=9.446E-01  e=1.064E-12  Homo sapiens

Mean predicted aligned error: 9.32 Å

Sequence (194 aa):
EYGGIASEGLRHVAERGSTRMLESELKSESSNIRTIIKARGISYPNVTGKTFAVFRVDKQHHLMSLVSMIDPSPDWIVGVSALELCLTNCSWVESKVLNLYPWDAGTDSGVTYISPDQQTFPQDKIRRITSSFPNDGRSPFYDSSGAEMKPLARLYLTRQRLYEKTCEEEPLPSNGCALSNWLDWGPCSTTCGP

Foldseek 3Di:
DAQAADDPQLQCCQAPVDNVVVVVVVVVVVVQDQDDWDWDDQDPPRNVDDIDTDDDADPSRQFDKDKHYDPQAQRKIKIDGGDGQQDPVRDGDAKDKDQIAIKHNQQAPAQESPGPGHGRPPRGTIHTDWLPPPVDPRHPRHDPVRDGGGRPDMDMDHDDDDDDPPPPPPPPPPDDDPDDPDDPDDDDPDDDDD